Protein AF-A0A3M7A8C9-F1 (afdb_monomer_lite)

Organism: Hortaea werneckii (NCBI:txid91943)

Structure (mmCIF, N/CA/C/O backbone):
data_AF-A0A3M7A8C9-F1
#
_entry.id   AF-A0A3M7A8C9-F1
#
loop_
_atom_site.group_PDB
_atom_site.id
_atom_site.type_symbol
_atom_site.label_atom_id
_atom_site.label_alt_id
_atom_site.label_comp_id
_atom_site.label_asym_id
_atom_site.label_entity_id
_atom_site.label_seq_id
_atom_site.pdbx_PDB_ins_code
_atom_site.Cartn_x
_atom_site.Cartn_y
_atom_site.Cartn_z
_atom_site.occupancy
_atom_site.B_iso_or_equiv
_atom_site.auth_seq_id
_atom_site.auth_comp_id
_atom_site.auth_asym_id
_atom_site.auth_atom_id
_atom_site.pdbx_PDB_model_num
ATOM 1 N N . MET A 1 1 ? 33.422 -7.704 19.673 1.00 34.38 1 MET A N 1
ATOM 2 C CA . MET A 1 1 ? 33.035 -8.068 18.291 1.00 34.38 1 MET A CA 1
ATOM 3 C C . MET A 1 1 ? 32.718 -6.787 17.545 1.00 34.38 1 MET A C 1
ATOM 5 O O . MET A 1 1 ? 31.857 -6.044 17.993 1.00 34.38 1 MET A O 1
ATOM 9 N N . GLY A 1 2 ? 33.504 -6.471 16.515 1.00 32.00 2 GLY A N 1
ATOM 10 C CA . GLY A 1 2 ? 33.479 -5.176 15.835 1.00 32.00 2 GLY A CA 1
ATOM 11 C C . GLY A 1 2 ? 32.305 -5.043 14.870 1.00 32.00 2 GLY A C 1
ATOM 12 O O . GLY A 1 2 ? 32.215 -5.784 13.897 1.00 32.00 2 GLY A O 1
ATOM 13 N N . LEU A 1 3 ? 31.432 -4.077 15.144 1.00 31.86 3 LEU A N 1
ATOM 14 C CA . LEU A 1 3 ? 30.451 -3.553 14.198 1.00 31.86 3 LEU A CA 1
ATOM 15 C C . LEU A 1 3 ? 31.196 -2.845 13.057 1.00 31.86 3 LEU A C 1
ATOM 17 O O . LEU A 1 3 ? 32.111 -2.057 13.313 1.00 31.86 3 LEU A O 1
ATOM 21 N N . MET A 1 4 ? 30.824 -3.129 11.805 1.00 29.50 4 MET A N 1
ATOM 22 C CA . MET A 1 4 ? 31.357 -2.424 10.638 1.00 29.50 4 MET A CA 1
ATOM 23 C C . MET A 1 4 ? 31.102 -0.920 10.787 1.00 29.50 4 MET A C 1
ATOM 25 O O . MET A 1 4 ? 29.967 -0.456 10.704 1.00 29.50 4 MET A O 1
ATOM 29 N N . LYS A 1 5 ? 32.177 -0.153 10.983 1.00 31.58 5 LYS A N 1
ATOM 30 C CA . LYS A 1 5 ? 32.189 1.286 10.722 1.00 31.58 5 LYS A CA 1
ATOM 31 C C . LYS A 1 5 ? 31.871 1.486 9.241 1.00 31.58 5 LYS A C 1
ATOM 33 O O . LYS A 1 5 ? 32.615 1.005 8.389 1.00 31.58 5 LYS A O 1
ATOM 38 N N . ALA A 1 6 ? 30.803 2.215 8.931 1.00 45.56 6 ALA A N 1
ATOM 39 C CA . ALA A 1 6 ? 30.605 2.764 7.598 1.00 45.56 6 ALA A CA 1
ATOM 40 C C . ALA A 1 6 ? 31.704 3.810 7.346 1.00 45.56 6 ALA A C 1
ATOM 42 O O . ALA A 1 6 ? 31.573 4.974 7.712 1.00 45.56 6 ALA A O 1
ATOM 43 N N . SER A 1 7 ? 32.830 3.376 6.781 1.00 42.75 7 SER A N 1
ATOM 44 C CA . SER A 1 7 ? 33.874 4.267 6.283 1.00 42.75 7 SER A CA 1
ATOM 45 C C . SER A 1 7 ? 34.313 3.829 4.893 1.00 42.75 7 SER A C 1
ATOM 47 O O . SER A 1 7 ? 35.105 2.901 4.737 1.00 42.75 7 SER A O 1
ATOM 49 N N . SER A 1 8 ? 33.797 4.506 3.877 1.00 39.56 8 SER A N 1
ATOM 50 C CA . SER A 1 8 ? 34.560 4.927 2.697 1.00 39.56 8 SER A CA 1
ATOM 51 C C . SER A 1 8 ? 33.660 5.761 1.789 1.00 39.56 8 SER A C 1
ATOM 53 O O . SER A 1 8 ? 32.468 5.491 1.641 1.00 39.56 8 SER A O 1
ATOM 55 N N . SER A 1 9 ? 34.235 6.802 1.189 1.00 51.12 9 SER A N 1
ATOM 56 C CA . SER A 1 9 ? 33.687 7.389 -0.029 1.00 51.12 9 SER A CA 1
ATOM 57 C C . SER A 1 9 ? 33.552 6.280 -1.073 1.00 51.12 9 SER A C 1
ATOM 59 O O . SER A 1 9 ? 34.437 5.433 -1.181 1.00 51.12 9 SER A O 1
ATOM 61 N N . ILE A 1 10 ? 32.434 6.272 -1.807 1.00 52.31 10 ILE A N 1
ATOM 62 C CA . ILE A 1 10 ? 32.160 5.314 -2.889 1.00 52.31 10 ILE A CA 1
ATOM 63 C C . ILE A 1 10 ? 33.433 5.147 -3.727 1.00 52.31 10 ILE A C 1
ATOM 65 O O . ILE A 1 10 ? 33.968 6.139 -4.229 1.00 52.31 10 ILE A O 1
ATOM 69 N N . ASP A 1 11 ? 33.928 3.910 -3.841 1.00 44.09 11 ASP A N 1
ATOM 70 C CA . ASP A 1 11 ? 35.111 3.601 -4.641 1.00 44.09 11 ASP A CA 1
ATOM 71 C C . ASP A 1 11 ? 34.905 4.168 -6.052 1.00 44.09 11 ASP A C 1
ATOM 73 O O . ASP A 1 11 ? 33.969 3.788 -6.759 1.00 44.09 11 ASP A O 1
ATOM 77 N N . ARG A 1 12 ? 35.767 5.103 -6.472 1.00 49.91 12 ARG A N 1
ATOM 78 C CA . ARG A 1 12 ? 35.673 5.757 -7.788 1.00 49.91 12 ARG A CA 1
ATOM 79 C C . ARG A 1 12 ? 35.743 4.751 -8.938 1.00 49.91 12 ARG A C 1
ATOM 81 O O . ARG A 1 12 ? 35.298 5.068 -10.036 1.00 49.91 12 ARG A O 1
ATOM 88 N N . ARG A 1 13 ? 36.241 3.532 -8.704 1.00 44.44 13 ARG A N 1
ATOM 89 C CA . ARG A 1 13 ? 36.224 2.440 -9.690 1.00 44.44 13 ARG A CA 1
ATOM 90 C C . ARG A 1 13 ? 34.813 1.915 -9.974 1.00 44.44 13 ARG A C 1
ATOM 92 O O . ARG A 1 13 ? 34.567 1.461 -11.087 1.00 44.44 13 ARG A O 1
ATOM 99 N N . LEU A 1 14 ? 33.870 2.051 -9.037 1.00 45.97 14 LEU A N 1
ATOM 100 C CA . LEU A 1 14 ? 32.449 1.750 -9.266 1.00 45.97 14 LEU A CA 1
ATOM 101 C C . LEU A 1 14 ? 31.768 2.778 -10.184 1.00 45.97 14 LEU A C 1
ATOM 103 O O . LEU A 1 14 ? 30.748 2.463 -10.785 1.00 45.97 14 LEU A O 1
ATOM 107 N N . ALA A 1 15 ? 32.349 3.972 -10.353 1.00 48.16 15 ALA A N 1
ATOM 108 C CA . ALA A 1 15 ? 31.893 4.954 -11.341 1.00 48.16 15 ALA A CA 1
ATOM 109 C C . ALA A 1 15 ? 32.355 4.628 -12.779 1.00 48.16 15 ALA A C 1
ATOM 111 O O . ALA A 1 15 ? 31.869 5.241 -13.725 1.00 48.16 15 ALA A O 1
ATOM 112 N N . ILE A 1 16 ? 33.290 3.680 -12.943 1.00 43.34 16 ILE A N 1
ATOM 113 C CA . ILE A 1 16 ? 33.894 3.277 -14.230 1.00 43.34 16 ILE A CA 1
ATOM 114 C C . ILE A 1 16 ? 33.368 1.901 -14.682 1.00 43.34 16 ILE A C 1
ATOM 116 O O . ILE A 1 16 ? 33.754 1.389 -15.730 1.00 43.34 16 ILE A O 1
ATOM 120 N N . VAL A 1 17 ? 32.451 1.283 -13.928 1.00 45.75 17 VAL A N 1
ATOM 121 C CA . VAL A 1 17 ? 31.740 0.105 -14.431 1.00 45.75 17 VAL A CA 1
ATOM 122 C C . VAL A 1 17 ? 30.866 0.595 -15.584 1.00 45.75 17 VAL A C 1
ATOM 124 O O . VAL A 1 17 ? 30.036 1.478 -15.351 1.00 45.75 17 VAL A O 1
ATOM 127 N N . PRO A 1 18 ? 31.037 0.093 -16.824 1.00 48.03 18 PRO A N 1
ATOM 128 C CA . PRO A 1 18 ? 30.129 0.450 -17.897 1.00 48.03 18 PRO A CA 1
ATOM 129 C C . PRO A 1 18 ? 28.730 0.114 -17.397 1.00 48.03 18 PRO A C 1
ATOM 131 O O . PRO A 1 18 ? 28.475 -1.039 -17.037 1.00 48.03 18 PRO A O 1
ATOM 134 N N . PHE A 1 19 ? 27.856 1.126 -17.308 1.00 56.53 19 PHE A N 1
ATOM 135 C CA . PHE A 1 19 ? 26.431 0.904 -17.096 1.00 56.53 19 PHE A CA 1
ATOM 136 C C . PHE A 1 19 ? 26.062 -0.250 -18.017 1.00 56.53 19 PHE A C 1
ATOM 138 O O . PHE A 1 19 ? 26.281 -0.145 -19.229 1.00 56.53 19 PHE A O 1
ATOM 145 N N . MET A 1 20 ? 25.625 -1.384 -17.453 1.00 56.69 20 MET A N 1
ATOM 146 C CA . MET A 1 20 ? 25.214 -2.508 -18.285 1.00 56.69 20 MET A CA 1
ATOM 147 C C . MET A 1 20 ? 24.272 -1.940 -19.358 1.00 56.69 20 MET A C 1
ATOM 149 O O . MET A 1 20 ? 23.434 -1.093 -19.026 1.00 56.69 20 MET A O 1
ATOM 153 N N . PRO A 1 21 ? 24.425 -2.314 -20.640 1.00 66.12 21 PRO A N 1
ATOM 154 C CA . PRO A 1 21 ? 23.558 -1.787 -21.679 1.00 66.12 21 PRO A CA 1
ATOM 155 C C . PRO A 1 21 ? 22.118 -2.079 -21.273 1.00 66.12 21 PRO A C 1
ATOM 157 O O . PRO A 1 21 ? 21.753 -3.232 -21.032 1.00 66.12 21 PRO A O 1
ATOM 160 N N . ASP A 1 22 ? 21.328 -1.022 -21.126 1.00 73.88 22 ASP A N 1
ATOM 161 C CA . ASP A 1 22 ? 19.976 -1.128 -20.608 1.00 73.88 22 ASP A CA 1
ATOM 162 C C . ASP A 1 22 ? 19.047 -1.616 -21.719 1.00 73.88 22 ASP A C 1
ATOM 164 O O . ASP A 1 22 ? 18.491 -0.853 -22.513 1.00 73.88 22 ASP A O 1
ATOM 168 N N . ARG A 1 23 ? 18.997 -2.942 -21.850 1.00 81.81 23 ARG A N 1
ATOM 169 C CA . ARG A 1 23 ? 18.231 -3.630 -22.883 1.00 81.81 23 ARG A CA 1
ATOM 170 C C . ARG A 1 23 ? 16.756 -3.639 -22.511 1.00 81.81 23 ARG A C 1
ATOM 172 O O . ARG A 1 23 ? 16.383 -3.830 -21.357 1.00 81.81 23 ARG A O 1
ATOM 179 N N . LEU A 1 24 ? 15.917 -3.474 -23.527 1.00 85.00 24 LEU A N 1
ATOM 180 C CA . LEU A 1 24 ? 14.474 -3.573 -23.388 1.00 85.00 24 LEU A CA 1
ATOM 181 C C . LEU A 1 24 ? 14.066 -5.047 -23.458 1.00 85.00 24 LEU A C 1
ATOM 183 O O . LEU A 1 24 ? 14.162 -5.674 -24.516 1.00 85.00 24 LEU A O 1
ATOM 187 N N . PHE A 1 25 ? 13.620 -5.592 -22.334 1.00 83.75 25 PHE A N 1
ATOM 188 C CA . PHE A 1 25 ? 13.140 -6.965 -22.217 1.00 83.75 25 PHE A CA 1
ATOM 189 C C . PHE A 1 25 ? 11.636 -7.030 -22.482 1.00 83.75 25 PHE A C 1
ATOM 191 O O . PHE A 1 25 ? 10.919 -6.051 -22.282 1.00 83.75 25 PHE A O 1
ATOM 198 N N . SER A 1 26 ? 11.161 -8.194 -22.928 1.00 85.69 26 SER A N 1
ATOM 199 C CA . SER A 1 26 ? 9.733 -8.503 -23.009 1.00 85.69 26 SER A CA 1
ATOM 200 C C . SER A 1 26 ? 9.403 -9.550 -21.960 1.00 85.69 26 SER A C 1
ATOM 202 O O . SER A 1 26 ? 10.056 -10.590 -21.889 1.00 85.69 26 SER A O 1
ATOM 204 N N . TRP A 1 27 ? 8.380 -9.283 -21.164 1.00 86.44 27 TRP A N 1
ATOM 205 C CA . TRP A 1 27 ? 7.820 -10.220 -20.204 1.00 86.44 27 TRP A CA 1
ATOM 206 C C . TRP A 1 27 ? 6.430 -10.648 -20.666 1.00 86.44 27 TRP A C 1
ATOM 208 O O . TRP A 1 27 ? 5.695 -9.843 -21.234 1.00 86.44 27 TRP A O 1
ATOM 218 N N . THR A 1 28 ? 6.068 -11.905 -20.408 1.00 83.31 28 THR A N 1
ATOM 219 C CA . THR A 1 28 ? 4.721 -12.426 -20.670 1.00 83.31 28 THR A CA 1
ATOM 220 C C . THR A 1 28 ? 4.183 -13.125 -19.431 1.00 83.31 28 THR A C 1
ATOM 222 O O . THR A 1 28 ? 4.929 -13.788 -18.713 1.00 83.31 28 THR A O 1
ATOM 225 N N . ALA A 1 29 ? 2.879 -13.014 -19.204 1.00 77.38 29 ALA A N 1
ATOM 226 C CA . ALA A 1 29 ? 2.206 -13.512 -18.013 1.00 77.38 29 ALA A CA 1
ATOM 227 C C . ALA A 1 29 ? 1.999 -15.026 -17.978 1.00 77.38 29 ALA A C 1
ATOM 229 O O . ALA A 1 29 ? 1.309 -15.507 -17.086 1.00 77.38 29 ALA A O 1
ATOM 230 N N . ARG A 1 30 ? 2.549 -15.804 -18.915 1.00 73.62 30 ARG A N 1
ATOM 231 C CA . ARG A 1 30 ? 2.342 -17.258 -18.930 1.00 73.62 30 ARG A CA 1
ATOM 232 C C . ARG A 1 30 ? 2.993 -17.909 -17.694 1.00 73.62 30 ARG A C 1
ATOM 234 O O . ARG A 1 30 ? 4.115 -17.540 -17.356 1.00 73.62 30 ARG A O 1
ATOM 241 N N . PRO A 1 31 ? 2.340 -18.887 -17.035 1.00 78.00 31 PRO A N 1
ATOM 242 C CA . PRO A 1 31 ? 1.040 -19.492 -17.358 1.00 78.00 31 PRO A CA 1
ATOM 243 C C . PRO A 1 31 ? -0.176 -18.787 -16.718 1.00 78.00 31 PRO A C 1
ATOM 245 O O . PRO A 1 31 ? -1.288 -19.294 -16.812 1.00 78.00 31 PRO A O 1
ATOM 248 N N . PHE A 1 32 ? 0.012 -17.659 -16.034 1.00 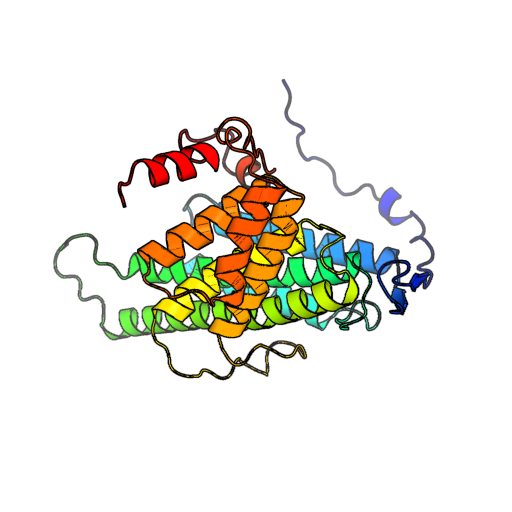75.94 32 PHE A N 1
ATOM 249 C CA . PHE A 1 32 ? -1.033 -16.947 -15.287 1.00 75.94 32 PHE A CA 1
ATOM 250 C C . PHE A 1 32 ? -2.037 -16.210 -16.182 1.00 75.94 32 PHE A C 1
ATOM 252 O O . PHE A 1 32 ? -3.214 -16.137 -15.844 1.00 75.94 32 PHE A O 1
ATOM 259 N N . GLY A 1 33 ? -1.596 -15.726 -17.344 1.00 72.31 33 GLY A N 1
ATOM 260 C CA . GLY A 1 33 ? -2.460 -15.062 -18.312 1.00 72.31 33 GLY A CA 1
ATOM 261 C C . GLY A 1 33 ? -1.764 -14.757 -19.636 1.00 72.31 33 GLY A C 1
ATOM 262 O O . GLY A 1 33 ? -0.721 -15.325 -19.967 1.00 72.31 33 GLY A O 1
ATOM 263 N N . PHE A 1 34 ? -2.351 -13.826 -20.389 1.00 74.38 34 PHE A N 1
ATOM 264 C CA . PHE A 1 34 ? -1.888 -13.417 -21.722 1.00 74.38 34 PHE A CA 1
ATOM 265 C C . PHE A 1 34 ? -1.303 -11.997 -21.761 1.00 74.38 34 PHE A C 1
ATOM 267 O O . PHE A 1 34 ? -0.977 -11.497 -22.835 1.00 74.38 34 PHE A O 1
ATOM 274 N N . ALA A 1 35 ? -1.172 -11.341 -20.604 1.00 75.94 35 ALA A N 1
ATOM 275 C CA . ALA A 1 35 ? -0.554 -10.025 -20.503 1.00 75.94 35 ALA A CA 1
ATOM 276 C C . ALA A 1 35 ? 0.913 -10.063 -20.963 1.00 75.94 35 ALA A C 1
ATOM 278 O O . ALA A 1 35 ? 1.623 -11.050 -20.760 1.00 75.94 35 ALA A O 1
ATOM 279 N N . SER A 1 36 ? 1.357 -8.980 -21.596 1.00 79.62 36 SER A N 1
ATOM 280 C CA . SER A 1 36 ? 2.732 -8.792 -22.045 1.00 79.62 36 SER A CA 1
ATOM 281 C C . SER A 1 36 ? 3.135 -7.353 -21.787 1.00 79.62 36 SER A C 1
ATOM 283 O O . SER A 1 36 ? 2.348 -6.440 -22.025 1.00 79.62 36 SER A O 1
ATOM 285 N N . ALA A 1 37 ? 4.369 -7.158 -21.344 1.00 82.19 37 ALA A N 1
ATOM 286 C CA . ALA A 1 37 ? 4.901 -5.845 -21.023 1.00 82.19 37 ALA A CA 1
ATOM 287 C C . ALA A 1 37 ? 6.376 -5.763 -21.401 1.00 82.19 37 ALA A C 1
ATOM 289 O O . ALA A 1 37 ? 7.074 -6.780 -21.478 1.00 82.19 37 ALA A O 1
ATOM 290 N N . ARG A 1 38 ? 6.851 -4.540 -21.625 1.00 85.00 38 ARG A N 1
ATOM 291 C CA . ARG A 1 38 ? 8.266 -4.269 -21.867 1.00 85.00 38 ARG A CA 1
ATOM 292 C C . ARG A 1 38 ? 8.835 -3.536 -20.671 1.00 85.00 38 ARG A C 1
ATOM 294 O O . ARG A 1 38 ? 8.154 -2.689 -20.112 1.00 85.00 38 ARG A O 1
ATOM 301 N N . TYR A 1 39 ? 10.065 -3.862 -20.305 1.00 83.81 39 TYR A N 1
ATOM 302 C CA . TYR A 1 39 ? 10.739 -3.212 -19.189 1.00 83.81 39 TYR A CA 1
ATOM 303 C C . TYR A 1 39 ? 12.247 -3.181 -19.401 1.00 83.81 39 TYR A C 1
ATOM 305 O O . TYR A 1 39 ? 12.816 -4.034 -20.094 1.00 83.81 39 TYR A O 1
ATOM 313 N N . ARG A 1 40 ? 12.896 -2.197 -18.791 1.00 85.81 40 ARG A N 1
ATOM 314 C CA . ARG A 1 40 ? 14.348 -2.064 -18.772 1.00 85.81 40 ARG A CA 1
ATOM 315 C C . ARG A 1 40 ? 14.908 -2.461 -17.413 1.00 85.81 40 ARG A C 1
ATOM 317 O O . ARG A 1 40 ? 14.545 -1.894 -16.385 1.00 85.81 40 ARG A O 1
ATOM 324 N N . GLY A 1 41 ? 15.770 -3.476 -17.402 1.00 85.19 41 GLY A N 1
ATOM 325 C CA . GLY A 1 41 ? 16.255 -4.090 -16.164 1.00 85.19 41 GLY A CA 1
ATOM 326 C C . GLY A 1 41 ? 17.092 -3.145 -15.299 1.00 85.19 41 GLY A C 1
ATOM 327 O O . GLY A 1 41 ? 16.911 -3.117 -14.082 1.00 85.19 41 GLY A O 1
ATOM 328 N N . ASN A 1 42 ? 17.970 -2.339 -15.907 1.00 86.56 42 ASN A N 1
ATOM 329 C CA . ASN A 1 42 ? 18.860 -1.462 -15.141 1.00 86.56 42 ASN A CA 1
ATOM 330 C C . ASN A 1 42 ? 18.126 -0.219 -14.646 1.00 86.56 42 ASN A C 1
ATOM 332 O O . ASN A 1 42 ? 18.368 0.222 -13.523 1.00 86.56 42 ASN A O 1
ATOM 336 N N . VAL A 1 43 ? 17.196 0.309 -15.447 1.00 87.88 43 VAL A N 1
ATOM 337 C CA . VAL A 1 43 ? 16.294 1.384 -15.015 1.00 87.88 43 VAL A CA 1
ATOM 338 C C . VAL A 1 43 ? 15.405 0.905 -13.867 1.00 87.88 43 VAL A C 1
ATOM 340 O O . VAL A 1 43 ? 15.380 1.558 -12.829 1.00 87.88 43 VAL A O 1
ATOM 343 N N . LEU A 1 44 ? 14.803 -0.287 -13.955 1.00 89.19 44 LEU A N 1
ATOM 344 C CA . LEU A 1 44 ? 14.061 -0.875 -12.834 1.00 89.19 44 LEU A CA 1
ATOM 345 C C . LEU A 1 44 ? 14.916 -0.998 -11.565 1.00 89.19 44 LEU A C 1
ATOM 347 O O . LEU A 1 44 ? 14.466 -0.637 -10.479 1.00 89.19 44 LEU A O 1
ATOM 351 N N . PHE A 1 45 ? 16.144 -1.506 -11.686 1.00 89.00 45 PHE A N 1
ATOM 352 C CA . PHE A 1 45 ? 17.041 -1.646 -10.539 1.00 89.00 45 PHE A CA 1
ATOM 353 C C . PHE A 1 45 ? 17.362 -0.289 -9.898 1.00 89.00 45 PHE A C 1
ATOM 355 O O . PHE A 1 45 ? 17.267 -0.147 -8.679 1.00 89.00 45 PHE A O 1
ATOM 362 N N . ARG A 1 46 ? 17.677 0.724 -10.716 1.00 90.44 46 ARG A N 1
ATOM 363 C CA . ARG A 1 46 ? 17.912 2.097 -10.253 1.00 90.44 46 ARG A CA 1
ATOM 364 C C . ARG A 1 46 ? 16.703 2.645 -9.502 1.00 90.44 46 ARG A C 1
ATOM 366 O O . ARG A 1 46 ? 16.874 3.161 -8.398 1.00 90.44 46 ARG A O 1
ATOM 373 N N . GLU A 1 47 ? 15.509 2.517 -10.072 1.00 92.12 47 GLU A N 1
ATOM 374 C CA . GLU A 1 47 ? 14.296 3.054 -9.455 1.00 92.12 47 GLU A CA 1
ATOM 375 C C . GLU A 1 47 ? 13.919 2.305 -8.171 1.00 92.12 47 GLU A C 1
ATOM 377 O O . GLU A 1 47 ? 13.535 2.942 -7.192 1.00 92.12 47 GLU A O 1
ATOM 382 N N . ARG A 1 48 ? 14.160 0.987 -8.092 1.00 91.50 48 ARG A N 1
ATOM 383 C CA . ARG A 1 48 ? 14.054 0.241 -6.825 1.00 91.50 48 ARG A CA 1
ATOM 384 C C . ARG A 1 48 ? 15.029 0.763 -5.770 1.00 91.50 48 ARG A C 1
ATOM 386 O O . ARG A 1 48 ? 14.625 0.996 -4.637 1.00 91.50 48 ARG A O 1
ATOM 393 N N . CYS A 1 49 ? 16.294 1.007 -6.123 1.00 88.81 49 CYS A N 1
ATOM 394 C CA . CYS A 1 49 ? 17.258 1.584 -5.181 1.00 88.81 49 CYS A CA 1
ATOM 395 C C . CYS A 1 49 ? 16.828 2.971 -4.680 1.00 88.81 49 CYS A C 1
ATOM 397 O O . CYS A 1 49 ? 17.034 3.287 -3.507 1.00 88.81 49 CYS A O 1
ATOM 399 N N . MET A 1 50 ? 16.244 3.799 -5.549 1.00 91.69 50 MET A N 1
ATOM 400 C CA . MET A 1 50 ? 15.714 5.108 -5.161 1.00 91.69 50 MET A CA 1
ATOM 401 C C . MET A 1 50 ? 14.528 4.974 -4.206 1.00 91.69 50 MET A C 1
ATOM 403 O O . MET A 1 50 ? 14.532 5.610 -3.150 1.00 91.69 50 MET A O 1
ATOM 407 N N . LEU A 1 51 ? 13.572 4.095 -4.508 1.00 93.31 51 LEU A N 1
ATOM 408 C CA . LEU A 1 51 ? 12.424 3.843 -3.640 1.00 93.31 51 LEU A CA 1
ATOM 409 C C . LEU A 1 51 ? 12.831 3.266 -2.277 1.00 93.31 51 LEU A C 1
ATOM 411 O O . LEU A 1 51 ? 12.319 3.695 -1.244 1.00 93.31 51 LEU A O 1
ATOM 415 N N . THR A 1 52 ? 13.826 2.376 -2.239 1.00 90.12 52 THR A N 1
ATOM 416 C CA . THR A 1 52 ? 14.383 1.865 -0.978 1.00 90.12 52 THR A CA 1
ATOM 417 C C . THR A 1 52 ? 14.991 2.987 -0.127 1.00 90.12 52 THR A C 1
ATOM 419 O O . THR A 1 52 ? 14.823 2.985 1.092 1.00 90.12 52 THR A O 1
ATOM 422 N N . ARG A 1 53 ? 15.663 3.976 -0.735 1.00 88.38 53 ARG A N 1
ATOM 423 C CA . ARG A 1 53 ? 16.176 5.152 -0.003 1.00 88.38 53 ARG A CA 1
ATOM 424 C C . ARG A 1 53 ? 15.041 6.006 0.560 1.00 88.38 53 ARG A C 1
ATOM 426 O O . ARG A 1 53 ? 15.102 6.381 1.721 1.00 88.38 53 ARG A O 1
ATOM 433 N N . LEU A 1 54 ? 13.989 6.254 -0.218 1.00 91.62 54 LEU A N 1
ATOM 434 C CA . LEU A 1 54 ? 12.809 6.989 0.262 1.00 91.62 54 LEU A CA 1
ATOM 435 C C . LEU A 1 54 ? 12.095 6.241 1.400 1.00 91.62 54 LEU A C 1
ATOM 437 O O . LEU A 1 54 ? 11.659 6.846 2.375 1.00 91.62 54 LEU A O 1
ATOM 441 N N . THR A 1 55 ? 12.041 4.913 1.319 1.00 90.31 55 THR A N 1
ATOM 442 C CA . THR A 1 55 ? 11.521 4.052 2.391 1.00 90.31 55 THR A CA 1
ATOM 443 C C . THR A 1 55 ? 12.401 4.110 3.640 1.00 90.31 55 THR A C 1
ATOM 445 O O . THR A 1 55 ? 11.901 4.087 4.764 1.00 90.31 55 THR A O 1
ATOM 448 N N . HIS A 1 56 ? 13.722 4.202 3.475 1.00 86.25 56 HIS A N 1
ATOM 449 C CA . HIS A 1 56 ? 14.634 4.423 4.592 1.00 86.25 56 HIS A CA 1
ATOM 450 C C . HIS A 1 56 ? 14.378 5.776 5.263 1.00 86.25 56 HIS A C 1
ATOM 452 O O . HIS A 1 56 ? 14.268 5.815 6.486 1.00 86.25 56 HIS A O 1
ATOM 458 N N . ASP A 1 57 ? 14.208 6.845 4.483 1.00 86.69 57 ASP A N 1
ATOM 459 C CA . ASP A 1 57 ? 13.887 8.181 5.001 1.00 86.69 57 ASP A CA 1
ATOM 460 C C . ASP A 1 57 ? 12.564 8.177 5.786 1.00 86.69 57 ASP A C 1
ATOM 462 O O . ASP A 1 57 ? 12.490 8.769 6.863 1.00 86.69 57 ASP A O 1
ATOM 466 N N . LEU A 1 58 ? 11.545 7.444 5.309 1.00 88.31 58 LEU A N 1
ATOM 467 C CA . LEU A 1 58 ? 10.311 7.218 6.070 1.00 88.31 58 LEU A CA 1
ATOM 468 C C . LEU A 1 58 ? 10.610 6.552 7.414 1.00 88.31 58 LEU A C 1
ATOM 470 O O . LEU A 1 58 ? 10.152 7.022 8.449 1.00 88.31 58 LEU A O 1
ATOM 474 N N . ASN A 1 59 ? 11.375 5.461 7.421 1.00 84.12 59 ASN A N 1
ATOM 475 C CA . ASN A 1 59 ? 11.697 4.768 8.667 1.00 84.12 59 ASN A CA 1
ATOM 476 C C . ASN A 1 59 ? 12.466 5.677 9.636 1.00 84.12 59 ASN A C 1
ATOM 478 O O . ASN A 1 59 ? 12.159 5.686 10.823 1.00 84.12 59 ASN A O 1
ATOM 482 N N . GLN A 1 60 ? 13.407 6.490 9.157 1.00 83.06 60 GLN A N 1
ATOM 483 C CA . GLN A 1 60 ? 14.068 7.478 10.014 1.00 83.06 60 GLN A CA 1
ATOM 484 C C . GLN A 1 60 ? 13.046 8.450 10.614 1.00 83.06 60 GLN A C 1
ATOM 486 O O . GLN A 1 60 ? 13.024 8.648 11.825 1.00 83.06 60 GLN A O 1
ATOM 491 N N . LEU A 1 61 ? 12.128 8.978 9.804 1.00 81.69 61 LEU A N 1
ATOM 492 C CA . LEU A 1 61 ? 11.073 9.877 10.277 1.00 81.69 61 LEU A CA 1
ATOM 493 C C . LEU A 1 61 ? 10.154 9.233 11.335 1.00 81.69 61 LEU A C 1
ATOM 495 O O . LEU A 1 61 ? 9.696 9.895 12.267 1.00 81.69 61 LEU A O 1
ATOM 499 N N . LEU A 1 62 ? 9.874 7.935 11.201 1.00 75.94 62 LEU A N 1
ATOM 500 C CA . LEU A 1 62 ? 9.001 7.205 12.120 1.00 75.94 62 LEU A CA 1
ATOM 501 C C . LEU A 1 62 ? 9.708 6.759 13.401 1.00 75.94 62 LEU A C 1
ATOM 503 O O . LEU A 1 62 ? 9.056 6.700 14.440 1.00 75.94 62 LEU A O 1
ATOM 507 N N . PHE A 1 63 ? 10.998 6.432 13.348 1.00 71.75 63 PHE A N 1
ATOM 508 C CA . PHE A 1 63 ? 11.689 5.736 14.441 1.00 71.75 63 PHE A CA 1
ATOM 509 C C . PHE A 1 63 ? 12.846 6.519 15.073 1.00 71.75 63 PHE A C 1
ATOM 511 O O . PHE A 1 63 ? 13.507 5.986 15.961 1.00 71.75 63 PHE A O 1
ATOM 518 N N . THR A 1 64 ? 13.106 7.759 14.653 1.00 68.19 64 THR A N 1
ATOM 519 C CA . THR A 1 64 ? 14.059 8.628 15.360 1.00 68.19 64 THR A CA 1
ATOM 520 C C . THR A 1 64 ? 13.490 8.994 16.734 1.00 68.19 64 THR A C 1
ATOM 522 O O . THR A 1 64 ? 12.362 9.471 16.824 1.00 68.19 64 THR A O 1
ATOM 525 N N . GLU A 1 65 ? 14.265 8.738 17.795 1.00 56.06 65 GLU A N 1
ATOM 526 C CA . GLU A 1 65 ? 13.929 9.108 19.176 1.00 56.06 65 GLU A CA 1
ATOM 527 C C . GLU A 1 65 ? 13.763 10.634 19.276 1.00 56.06 65 GLU A C 1
ATOM 529 O O . GLU A 1 65 ? 14.593 11.378 18.753 1.00 56.06 65 GLU A O 1
ATOM 534 N N . ASP A 1 66 ? 12.672 11.075 19.914 1.00 54.28 66 ASP A N 1
ATOM 535 C CA . ASP A 1 66 ? 12.164 12.454 19.993 1.00 54.28 66 ASP A CA 1
ATOM 536 C C . ASP A 1 66 ? 13.190 13.476 20.541 1.00 54.28 66 ASP A C 1
ATOM 538 O O . ASP A 1 66 ? 13.123 13.901 21.695 1.00 54.28 66 ASP A O 1
ATOM 542 N N . GLY A 1 67 ? 14.150 13.891 19.712 1.00 49.50 67 GLY A N 1
ATOM 543 C CA . GLY A 1 67 ? 15.061 15.008 19.989 1.00 49.50 67 GLY A CA 1
ATOM 544 C C . GLY A 1 67 ? 14.562 16.341 19.424 1.00 49.50 67 GLY A C 1
ATOM 545 O O . GLY A 1 67 ? 14.667 17.370 20.086 1.00 49.50 67 GLY A O 1
ATOM 546 N N . ASP A 1 68 ? 13.960 16.312 18.232 1.00 50.03 68 ASP A N 1
ATOM 547 C CA . ASP A 1 68 ? 13.352 17.475 17.583 1.00 50.03 68 ASP A CA 1
ATOM 548 C C . ASP A 1 68 ? 11.829 17.319 17.619 1.00 50.03 68 ASP A C 1
ATOM 550 O O . ASP A 1 68 ? 11.269 16.475 16.925 1.00 50.03 68 ASP A O 1
ATOM 554 N N . GLY A 1 69 ? 11.149 18.119 18.444 1.00 57.81 69 GLY A N 1
ATOM 555 C CA . GLY A 1 69 ? 9.692 18.064 18.598 1.00 57.81 69 GLY A CA 1
ATOM 556 C C . GLY A 1 69 ? 8.902 18.262 17.291 1.00 57.81 69 GLY A C 1
ATOM 557 O O . GLY A 1 69 ? 9.440 18.644 16.256 1.00 57.81 69 GLY A O 1
ATOM 558 N N . MET A 1 70 ? 7.576 18.083 17.352 1.00 56.28 70 MET A N 1
ATOM 559 C CA . MET A 1 70 ? 6.650 18.054 16.197 1.00 56.28 70 MET A CA 1
ATOM 560 C C . MET A 1 70 ? 6.741 19.203 15.183 1.00 56.28 70 MET A C 1
ATOM 562 O O . MET A 1 70 ? 6.295 19.038 14.045 1.00 56.28 70 MET A O 1
ATOM 566 N N . ARG A 1 71 ? 7.344 20.344 15.545 1.00 58.44 71 ARG A N 1
ATOM 567 C CA . ARG A 1 71 ? 7.628 21.440 14.603 1.00 58.44 71 ARG A CA 1
ATOM 568 C C . ARG A 1 71 ? 8.500 20.991 13.421 1.00 58.44 71 ARG A C 1
ATOM 570 O O . ARG A 1 71 ? 8.404 21.602 12.361 1.00 58.44 71 ARG A O 1
ATOM 577 N N . SER A 1 72 ? 9.298 19.931 13.572 1.00 72.12 72 SER A N 1
ATOM 578 C CA . SER A 1 72 ? 10.102 19.338 12.493 1.00 72.12 72 SER A CA 1
ATOM 579 C C . SER A 1 72 ? 9.371 18.225 11.720 1.00 72.12 72 SER A C 1
ATOM 581 O O . SER A 1 72 ? 9.651 18.033 10.535 1.00 72.12 72 SER A O 1
ATOM 583 N N . LEU A 1 73 ? 8.401 17.528 12.340 1.00 80.56 73 LEU A N 1
ATOM 584 C CA . LEU A 1 73 ? 7.739 16.354 11.752 1.00 80.56 73 LEU A CA 1
ATOM 585 C C . LEU A 1 73 ? 6.923 16.714 10.511 1.00 80.56 73 LEU A C 1
ATOM 587 O O . LEU A 1 73 ? 7.092 16.084 9.471 1.00 80.56 73 LEU A O 1
ATOM 591 N N . VAL A 1 74 ? 6.024 17.700 10.608 1.00 84.00 74 VAL A N 1
ATOM 592 C CA . VAL A 1 74 ? 5.119 18.041 9.495 1.00 84.00 74 VAL A CA 1
ATOM 593 C C . VAL A 1 74 ? 5.897 18.537 8.267 1.00 84.00 74 VAL A C 1
ATOM 595 O O . VAL A 1 74 ? 5.650 18.006 7.183 1.00 84.00 74 VAL A O 1
ATOM 598 N N . PRO A 1 75 ? 6.869 19.466 8.384 1.00 87.38 75 PRO A N 1
ATOM 599 C CA . PRO A 1 75 ? 7.705 19.853 7.247 1.00 87.38 75 PRO A CA 1
ATOM 600 C C . PRO A 1 75 ? 8.495 18.683 6.642 1.00 87.38 75 PRO A C 1
ATOM 602 O O . PRO A 1 75 ? 8.551 18.552 5.419 1.00 87.38 75 PRO A O 1
ATOM 605 N N . ALA A 1 76 ? 9.062 17.798 7.470 1.00 88.12 76 ALA A N 1
ATOM 606 C CA . ALA A 1 76 ? 9.794 16.627 6.986 1.00 88.12 76 ALA A CA 1
ATOM 607 C C . ALA A 1 76 ? 8.874 15.613 6.280 1.00 88.12 76 ALA A C 1
ATOM 609 O O . ALA A 1 76 ? 9.232 15.083 5.226 1.00 88.12 76 ALA A O 1
ATOM 610 N N . ALA A 1 77 ? 7.667 15.393 6.808 1.00 90.12 77 ALA A N 1
ATOM 611 C CA . ALA A 1 77 ? 6.649 14.550 6.189 1.00 90.12 77 ALA A CA 1
ATOM 612 C C . ALA A 1 77 ? 6.184 15.117 4.839 1.00 90.12 77 ALA A C 1
ATOM 614 O O . ALA A 1 77 ? 6.072 14.366 3.871 1.00 90.12 77 ALA A O 1
ATOM 615 N N . LEU A 1 78 ? 5.965 16.434 4.745 1.00 91.19 78 LEU A N 1
ATOM 616 C CA . LEU A 1 78 ? 5.619 17.107 3.488 1.00 91.19 78 LEU A CA 1
ATOM 617 C C . LEU A 1 78 ? 6.740 16.975 2.452 1.00 91.19 78 LEU A C 1
ATOM 619 O O . LEU A 1 78 ? 6.474 16.561 1.325 1.00 91.19 78 LEU A O 1
ATOM 623 N N . SER A 1 79 ? 7.990 17.228 2.847 1.00 92.88 79 SER A N 1
ATOM 624 C CA . SER A 1 79 ? 9.145 17.080 1.954 1.00 92.88 79 SER A CA 1
ATOM 625 C C . SER A 1 79 ? 9.299 15.643 1.443 1.00 92.88 79 SER A C 1
ATOM 627 O O . SER A 1 79 ? 9.530 15.419 0.253 1.00 92.88 79 SER A O 1
ATOM 629 N N . LEU A 1 80 ? 9.134 14.642 2.316 1.00 93.56 80 LEU A N 1
ATOM 630 C CA . LEU A 1 80 ? 9.183 13.239 1.906 1.00 93.56 80 LEU A CA 1
ATOM 631 C C . LEU A 1 80 ? 8.014 12.875 0.981 1.00 93.56 80 LEU A C 1
ATOM 633 O O . LEU A 1 80 ? 8.217 12.159 -0.001 1.00 93.56 80 LEU A O 1
ATOM 637 N N . ARG A 1 81 ? 6.808 13.386 1.258 1.00 94.44 81 ARG A N 1
ATOM 638 C CA . ARG A 1 81 ? 5.630 13.202 0.401 1.00 94.44 81 ARG A CA 1
ATOM 639 C C . ARG A 1 81 ? 5.871 13.748 -1.007 1.00 94.44 81 ARG A C 1
ATOM 641 O O . ARG A 1 81 ? 5.559 13.051 -1.968 1.00 94.44 81 ARG A O 1
ATOM 648 N N . GLU A 1 82 ? 6.433 14.950 -1.126 1.00 93.75 82 GLU A N 1
ATOM 649 C CA . GLU A 1 82 ? 6.772 15.579 -2.412 1.00 93.75 82 GLU A CA 1
ATOM 650 C C . GLU A 1 82 ? 7.822 14.767 -3.171 1.00 93.75 82 GLU A C 1
ATOM 652 O O . GLU A 1 82 ? 7.593 14.384 -4.312 1.00 93.75 82 GLU A O 1
ATOM 657 N N . ARG A 1 83 ? 8.919 14.373 -2.512 1.00 95.56 83 ARG A N 1
ATOM 658 C CA . ARG A 1 83 ? 9.961 13.535 -3.133 1.00 95.56 83 ARG A CA 1
ATOM 659 C C . ARG A 1 83 ? 9.431 12.180 -3.612 1.00 95.56 83 ARG A C 1
ATOM 661 O O . ARG A 1 83 ? 9.872 11.683 -4.646 1.00 95.56 83 ARG A O 1
ATOM 668 N N . LEU A 1 84 ? 8.514 11.569 -2.859 1.00 95.19 84 LEU A N 1
ATOM 669 C CA . LEU A 1 84 ? 7.827 10.340 -3.264 1.00 95.19 84 LEU A CA 1
ATOM 670 C C . LEU A 1 84 ? 6.949 10.581 -4.495 1.00 95.19 84 LEU A C 1
ATOM 672 O O . LEU A 1 84 ? 7.002 9.791 -5.437 1.00 95.19 84 LEU A O 1
ATOM 676 N N . TYR A 1 85 ? 6.164 11.659 -4.492 1.00 93.94 85 TYR A N 1
ATOM 677 C CA . TYR A 1 85 ? 5.321 12.037 -5.622 1.00 93.94 85 TYR A CA 1
ATOM 678 C C . TYR A 1 85 ? 6.153 12.277 -6.887 1.00 93.94 85 TYR A C 1
ATOM 680 O O . TYR A 1 85 ? 5.890 11.647 -7.908 1.00 93.94 85 TYR A O 1
ATOM 688 N N . ASP A 1 86 ? 7.205 13.091 -6.797 1.00 93.88 86 ASP A N 1
ATOM 689 C CA . ASP A 1 86 ? 8.098 13.401 -7.916 1.00 93.88 86 ASP A CA 1
ATOM 690 C C . ASP A 1 86 ? 8.785 12.148 -8.461 1.00 93.88 86 ASP A C 1
ATOM 692 O O . ASP A 1 86 ? 8.915 11.982 -9.674 1.00 93.88 86 ASP A O 1
ATOM 696 N N . TRP A 1 87 ? 9.198 11.233 -7.579 1.00 95.12 87 TRP A N 1
ATOM 697 C CA . TRP A 1 87 ? 9.766 9.954 -7.992 1.00 95.12 87 TRP A CA 1
ATOM 698 C C . TRP A 1 87 ? 8.754 9.112 -8.784 1.00 95.12 87 TRP A C 1
ATOM 700 O O . TRP A 1 87 ? 9.083 8.612 -9.860 1.00 95.12 87 TRP A O 1
ATOM 710 N N . TYR A 1 88 ? 7.515 8.988 -8.297 1.00 94.62 88 TYR A N 1
ATOM 711 C CA . TYR A 1 88 ? 6.475 8.199 -8.967 1.00 94.62 88 TYR A CA 1
ATOM 712 C C . TYR A 1 88 ? 6.035 8.830 -10.294 1.00 94.62 88 TYR A C 1
ATOM 714 O O . TYR A 1 88 ? 5.839 8.143 -11.308 1.00 94.62 88 TYR A O 1
ATOM 722 N N . GLU A 1 89 ? 5.914 10.157 -10.319 1.00 92.19 89 GLU A N 1
ATOM 723 C CA . GLU A 1 89 ? 5.563 10.887 -11.529 1.00 92.19 89 GLU A CA 1
ATOM 724 C C . GLU A 1 89 ? 6.706 10.933 -12.550 1.00 92.19 89 GLU A C 1
ATOM 726 O O . GLU A 1 89 ? 6.447 10.889 -13.755 1.00 92.19 89 GLU A O 1
ATOM 731 N N . GLY A 1 90 ? 7.956 10.882 -12.093 1.00 91.12 90 GLY A N 1
ATOM 732 C CA . GLY A 1 90 ? 9.156 10.826 -12.925 1.00 91.12 90 GLY A CA 1
ATOM 733 C C . GLY A 1 90 ? 9.501 9.448 -13.506 1.00 91.12 90 GLY A C 1
ATOM 734 O O . GLY A 1 90 ? 10.466 9.352 -14.268 1.00 91.12 90 GLY A O 1
ATOM 735 N N . LEU A 1 91 ? 8.751 8.385 -13.178 1.00 91.69 91 LEU A N 1
ATOM 736 C CA . LEU A 1 91 ? 8.987 7.050 -13.742 1.00 91.69 91 LEU A CA 1
ATOM 737 C C . LEU A 1 91 ? 8.913 7.067 -15.276 1.00 91.69 91 LEU A C 1
ATOM 739 O O . LEU A 1 91 ? 8.027 7.678 -15.877 1.00 91.69 91 LEU A O 1
ATOM 743 N N . THR A 1 92 ? 9.828 6.349 -15.924 1.00 89.75 92 THR A N 1
ATOM 744 C CA . THR A 1 92 ? 9.831 6.201 -17.383 1.00 89.75 92 THR A CA 1
ATOM 745 C C . THR A 1 92 ? 8.606 5.420 -17.860 1.00 89.75 92 THR A C 1
ATOM 747 O O . THR A 1 92 ? 8.025 4.633 -17.117 1.00 89.75 92 THR A O 1
ATOM 750 N N . SER A 1 93 ? 8.208 5.600 -19.124 1.00 87.38 93 SER A N 1
ATOM 751 C CA . SER A 1 93 ? 6.986 4.994 -19.682 1.00 87.38 93 SER A CA 1
ATOM 752 C C . SER A 1 93 ? 6.911 3.470 -19.540 1.00 87.38 93 SER A C 1
ATOM 754 O O . SER A 1 93 ? 5.824 2.915 -19.472 1.00 87.38 93 SER A O 1
ATOM 756 N N . ASP A 1 94 ? 8.056 2.788 -19.523 1.00 86.56 94 ASP A N 1
ATOM 757 C CA . ASP A 1 94 ? 8.169 1.334 -19.359 1.00 86.56 94 ASP A CA 1
ATOM 758 C C . ASP A 1 94 ? 8.077 0.859 -17.898 1.00 86.56 94 ASP A C 1
ATOM 760 O O . ASP A 1 94 ? 7.919 -0.335 -17.654 1.00 86.56 94 ASP A O 1
ATOM 764 N N . LEU A 1 95 ? 8.161 1.782 -16.936 1.00 89.06 95 LEU A N 1
ATOM 765 C CA . LEU A 1 95 ? 7.940 1.540 -15.508 1.00 89.06 95 LEU A CA 1
ATOM 766 C C . LEU A 1 95 ? 6.660 2.193 -14.977 1.00 89.06 95 LEU A C 1
ATOM 768 O O . LEU A 1 95 ? 6.327 1.999 -13.811 1.00 89.06 95 LEU A O 1
ATOM 772 N N . LYS A 1 96 ? 5.963 2.994 -15.788 1.00 91.44 96 LYS A N 1
ATOM 773 C CA . LYS A 1 96 ? 4.675 3.578 -15.412 1.00 91.44 96 LYS A CA 1
ATOM 774 C C . LYS A 1 96 ? 3.639 2.482 -15.204 1.00 91.44 96 LYS A C 1
ATOM 776 O O . LYS A 1 96 ? 3.675 1.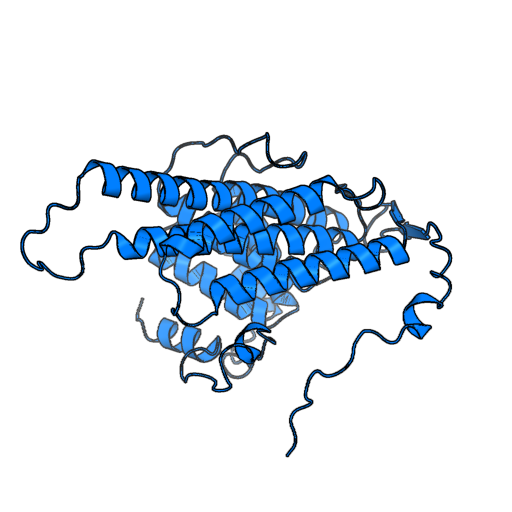435 -15.848 1.00 91.44 96 LYS A O 1
ATOM 781 N N . TYR A 1 97 ? 2.706 2.760 -14.300 1.00 91.00 97 TYR A N 1
ATOM 782 C CA . TYR A 1 97 ? 1.667 1.810 -13.956 1.00 91.00 97 TYR A CA 1
ATOM 783 C C . TYR A 1 97 ? 0.785 1.475 -15.164 1.00 91.00 97 TYR A C 1
ATOM 785 O O . TYR A 1 97 ? 0.236 2.362 -15.814 1.00 91.00 97 TYR A O 1
ATOM 793 N N . ASP A 1 98 ? 0.617 0.178 -15.403 1.00 88.31 98 ASP A N 1
ATOM 794 C CA . ASP A 1 98 ? -0.358 -0.401 -16.317 1.00 88.31 98 ASP A CA 1
ATOM 795 C C . ASP A 1 98 ? -0.961 -1.651 -15.655 1.00 88.31 98 ASP A C 1
ATOM 797 O O . ASP A 1 98 ? -0.296 -2.380 -14.912 1.00 88.31 98 ASP A O 1
ATOM 801 N N . MET A 1 99 ? -2.239 -1.931 -15.914 1.00 85.25 99 MET A N 1
ATOM 802 C CA . MET A 1 99 ? -2.916 -3.072 -15.284 1.00 85.25 99 MET A CA 1
ATOM 803 C C . MET A 1 99 ? -2.257 -4.422 -15.641 1.00 85.25 99 MET A C 1
ATOM 805 O O . MET A 1 99 ? -2.359 -5.386 -14.882 1.00 85.25 99 MET A O 1
ATOM 809 N N . ARG A 1 100 ? -1.561 -4.503 -16.783 1.00 82.31 100 ARG A N 1
ATOM 810 C CA . ARG A 1 100 ? -0.970 -5.718 -17.372 1.00 82.31 100 ARG A CA 1
ATOM 811 C C . ARG A 1 100 ? 0.533 -5.839 -17.118 1.00 82.31 100 ARG A C 1
ATOM 813 O O . ARG A 1 100 ? 1.208 -6.621 -17.792 1.00 82.31 100 ARG A O 1
ATOM 820 N N . LEU A 1 101 ? 1.060 -5.088 -16.154 1.00 85.12 101 LEU A N 1
ATOM 821 C CA . LEU A 1 101 ? 2.467 -5.151 -15.782 1.00 85.12 101 LEU A CA 1
ATOM 822 C C . LEU A 1 101 ? 2.883 -6.537 -15.252 1.00 85.12 101 LEU A C 1
ATOM 824 O O . LEU A 1 101 ? 2.051 -7.244 -14.680 1.00 85.12 101 LEU A O 1
ATOM 828 N N . PRO A 1 102 ? 4.174 -6.910 -15.370 1.00 86.81 102 PRO A N 1
ATOM 829 C CA . PRO A 1 102 ? 4.784 -8.036 -14.669 1.00 86.81 102 PRO A CA 1
ATOM 830 C C . PRO A 1 102 ? 4.617 -7.927 -13.152 1.00 86.81 102 PRO A C 1
ATOM 832 O O . PRO A 1 102 ? 4.583 -6.826 -12.606 1.00 86.81 102 PRO A O 1
ATOM 835 N N . ALA A 1 103 ? 4.604 -9.061 -12.448 1.00 87.56 103 ALA A N 1
ATOM 836 C CA . ALA A 1 103 ? 4.371 -9.091 -11.002 1.00 87.56 103 ALA A CA 1
ATOM 837 C C . ALA A 1 103 ? 5.393 -8.235 -10.224 1.00 87.56 103 ALA A C 1
ATOM 839 O O . ALA A 1 103 ? 5.026 -7.497 -9.318 1.00 87.56 103 ALA A O 1
ATOM 840 N N . PHE A 1 104 ? 6.664 -8.254 -10.635 1.00 84.88 104 PHE A N 1
ATOM 841 C CA . PHE A 1 104 ? 7.726 -7.442 -10.028 1.00 84.88 104 PHE A CA 1
ATOM 842 C C . PHE A 1 104 ? 7.611 -5.935 -10.323 1.00 84.88 104 PHE A C 1
ATOM 844 O O . PHE A 1 104 ? 8.219 -5.137 -9.609 1.00 84.88 104 PHE A O 1
ATOM 851 N N . LEU A 1 105 ? 6.876 -5.530 -11.365 1.00 89.56 105 LEU A N 1
ATOM 852 C CA . LEU A 1 105 ? 6.551 -4.120 -11.605 1.00 89.56 105 LEU A CA 1
ATOM 853 C C . LEU A 1 105 ? 5.289 -3.720 -10.843 1.00 89.56 105 LEU A C 1
ATOM 855 O O . LEU A 1 105 ? 5.271 -2.648 -10.263 1.00 89.56 105 LEU A O 1
ATOM 859 N N . HIS A 1 106 ? 4.285 -4.592 -10.716 1.00 89.94 106 HIS A N 1
ATOM 860 C CA . HIS A 1 106 ? 3.201 -4.358 -9.746 1.00 89.94 106 HIS A CA 1
ATOM 861 C C . HIS A 1 106 ? 3.754 -4.110 -8.342 1.00 89.94 106 HIS A C 1
ATOM 863 O O . HIS A 1 106 ? 3.338 -3.177 -7.661 1.00 89.94 106 HIS A O 1
ATOM 869 N N . GLU A 1 107 ? 4.754 -4.896 -7.945 1.00 91.12 107 GLU A N 1
ATOM 870 C CA . GLU A 1 107 ? 5.391 -4.780 -6.639 1.00 91.12 107 GLU A CA 1
ATOM 871 C C . GLU A 1 107 ? 5.991 -3.393 -6.366 1.00 91.12 107 GLU A C 1
ATOM 873 O O . GLU A 1 107 ? 5.817 -2.896 -5.258 1.00 91.12 107 GLU A O 1
ATOM 878 N N . ILE A 1 108 ? 6.632 -2.739 -7.347 1.00 93.69 108 ILE A N 1
ATOM 879 C CA . ILE A 1 108 ? 7.233 -1.409 -7.129 1.00 93.69 108 ILE A CA 1
ATOM 880 C C . ILE A 1 108 ? 6.160 -0.342 -6.876 1.00 93.69 108 ILE A C 1
ATOM 882 O O . ILE A 1 108 ? 6.342 0.559 -6.059 1.00 93.69 108 ILE A O 1
ATOM 886 N N . HIS A 1 109 ? 5.007 -0.463 -7.538 1.00 94.94 109 HIS A N 1
ATOM 887 C CA . HIS A 1 109 ? 3.881 0.433 -7.304 1.00 94.94 109 HIS A CA 1
ATOM 888 C C . HIS A 1 109 ? 3.237 0.148 -5.949 1.00 94.94 109 HIS A C 1
ATOM 890 O O . HIS A 1 109 ? 2.939 1.081 -5.208 1.00 94.94 109 HIS A O 1
ATOM 896 N N . CYS A 1 110 ? 3.076 -1.122 -5.578 1.00 94.69 110 CYS A N 1
ATOM 897 C CA . CYS A 1 110 ? 2.598 -1.473 -4.246 1.00 94.69 110 CYS A CA 1
ATOM 898 C C . CYS A 1 110 ? 3.537 -0.969 -3.144 1.00 94.69 110 CYS A C 1
ATOM 900 O O . CYS A 1 110 ? 3.038 -0.441 -2.154 1.00 94.69 110 CYS A O 1
ATOM 902 N N . GLU A 1 111 ? 4.860 -1.062 -3.315 1.00 95.19 111 GLU A N 1
ATOM 903 C CA . GLU A 1 111 ? 5.849 -0.499 -2.383 1.00 95.19 111 GLU A CA 1
A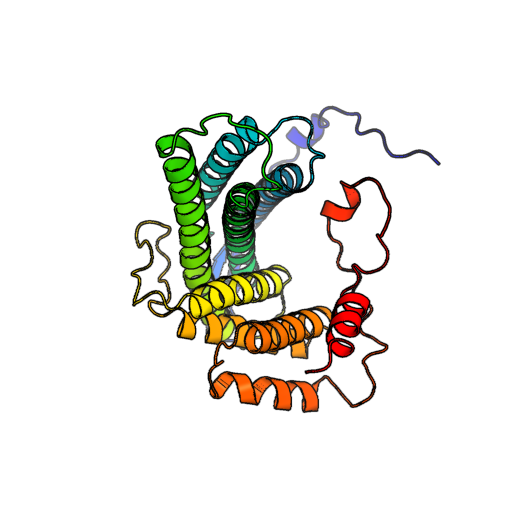TOM 904 C C . GLU A 1 111 ? 5.645 1.006 -2.216 1.00 95.19 111 GLU A C 1
ATOM 906 O O . GLU A 1 111 ? 5.486 1.495 -1.100 1.00 95.19 111 GLU A O 1
ATOM 911 N N . TYR A 1 112 ? 5.535 1.732 -3.325 1.00 96.38 112 TYR A N 1
ATOM 912 C CA . TYR A 1 112 ? 5.262 3.162 -3.305 1.00 96.38 112 TYR A CA 1
ATOM 913 C C . TYR A 1 112 ? 3.989 3.530 -2.530 1.00 96.38 112 TYR A C 1
ATOM 915 O O . TYR A 1 112 ? 4.026 4.377 -1.631 1.00 96.38 112 TYR A O 1
ATOM 923 N N . PHE A 1 113 ? 2.867 2.875 -2.844 1.00 95.56 113 PHE A N 1
ATOM 924 C CA . PHE A 1 113 ? 1.607 3.136 -2.152 1.00 95.56 113 PHE A CA 1
ATOM 925 C C . PHE A 1 113 ? 1.682 2.734 -0.679 1.00 95.56 113 PHE A C 1
ATOM 927 O O . PHE A 1 113 ? 1.137 3.453 0.153 1.00 95.56 113 PHE A O 1
ATOM 934 N N . CYS A 1 114 ? 2.393 1.656 -0.326 1.00 94.25 114 CYS A N 1
ATOM 935 C CA . CYS A 1 114 ? 2.652 1.309 1.074 1.00 94.25 114 CYS A CA 1
ATOM 936 C C . CYS A 1 114 ? 3.336 2.458 1.805 1.00 94.25 114 CYS A C 1
ATOM 938 O O . CYS A 1 114 ? 2.835 2.907 2.830 1.00 94.25 114 CYS A O 1
ATOM 940 N N . VAL A 1 115 ? 4.446 2.959 1.261 1.00 94.06 115 VAL A N 1
ATOM 941 C CA . VAL A 1 115 ? 5.239 4.029 1.880 1.00 94.06 115 VAL A CA 1
ATOM 942 C C . VAL A 1 115 ? 4.399 5.297 2.042 1.00 94.06 115 VAL A C 1
ATOM 944 O O . VAL A 1 115 ? 4.374 5.884 3.124 1.00 94.06 115 VAL A O 1
ATOM 947 N N . ARG A 1 116 ? 3.650 5.694 1.005 1.00 94.75 116 ARG A N 1
ATOM 948 C CA . ARG A 1 116 ? 2.753 6.862 1.047 1.00 94.75 116 ARG A CA 1
ATOM 949 C C . ARG A 1 116 ? 1.615 6.696 2.059 1.00 94.75 116 ARG A C 1
ATOM 951 O O . ARG A 1 116 ? 1.370 7.610 2.845 1.00 94.75 116 ARG A O 1
ATOM 958 N N . MET A 1 117 ? 0.947 5.541 2.071 1.00 95.00 117 MET A N 1
ATOM 959 C CA . MET A 1 117 ? -0.113 5.225 3.036 1.00 95.00 117 MET A CA 1
ATOM 960 C C . MET A 1 117 ? 0.414 5.237 4.471 1.00 95.00 117 MET A C 1
ATOM 962 O O . MET A 1 117 ? -0.221 5.813 5.356 1.00 95.00 117 MET A O 1
ATOM 966 N N . THR A 1 118 ? 1.574 4.620 4.714 1.00 92.06 118 THR A N 1
ATOM 967 C CA . THR A 1 118 ? 2.208 4.608 6.032 1.00 92.06 118 THR A CA 1
ATOM 968 C C . THR A 1 118 ? 2.534 6.029 6.466 1.00 92.06 118 THR A C 1
ATOM 970 O O . THR A 1 118 ? 2.050 6.427 7.516 1.00 92.06 118 THR A O 1
ATOM 973 N N . LEU A 1 119 ? 3.234 6.817 5.641 1.00 92.06 119 LEU A N 1
ATOM 974 C CA . LEU A 1 119 ? 3.555 8.217 5.940 1.00 92.06 119 LEU A CA 1
ATOM 975 C C . LEU A 1 119 ? 2.312 9.020 6.344 1.00 92.06 119 LEU A C 1
ATOM 977 O O . LEU A 1 119 ? 2.301 9.661 7.397 1.00 92.06 119 LEU A O 1
ATOM 981 N N . ALA A 1 120 ? 1.260 8.969 5.525 1.00 91.31 120 ALA A N 1
ATOM 982 C CA . ALA A 1 120 ? 0.044 9.736 5.755 1.00 91.31 120 ALA A CA 1
ATOM 983 C C . ALA A 1 120 ? -0.710 9.268 7.012 1.00 91.31 120 ALA A C 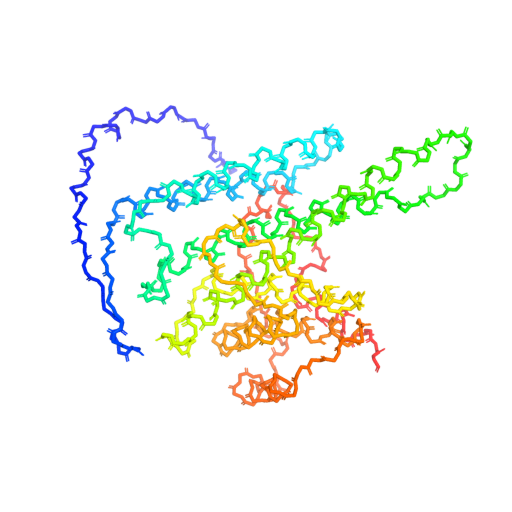1
ATOM 985 O O . ALA A 1 120 ? -1.057 10.082 7.871 1.00 91.31 120 ALA A O 1
ATOM 986 N N . SER A 1 121 ? -0.905 7.955 7.174 1.00 88.62 121 SER A N 1
ATOM 987 C CA . SER A 1 121 ? -1.621 7.392 8.327 1.00 88.62 121 SER A CA 1
ATOM 988 C C . SER A 1 121 ? -0.896 7.647 9.650 1.00 88.62 121 SER A C 1
ATOM 990 O O . SER A 1 121 ? -1.531 8.074 10.616 1.00 88.62 121 SER A O 1
ATOM 992 N N . THR A 1 122 ? 0.426 7.468 9.709 1.00 86.81 122 THR A N 1
ATOM 993 C CA . THR A 1 122 ? 1.204 7.697 10.935 1.00 86.81 122 THR A CA 1
ATOM 994 C C . THR A 1 122 ? 1.287 9.173 11.290 1.00 86.81 122 THR A C 1
ATOM 996 O O . THR A 1 122 ? 1.186 9.519 12.466 1.00 86.81 122 THR A O 1
ATOM 999 N N . THR A 1 123 ? 1.437 10.050 10.293 1.00 85.44 123 THR A N 1
ATOM 1000 C CA . THR A 1 123 ? 1.475 11.502 10.522 1.00 85.44 123 THR A CA 1
ATOM 1001 C C . THR A 1 123 ? 0.122 11.980 11.042 1.00 85.44 123 THR A C 1
ATOM 1003 O O . THR A 1 123 ? 0.058 12.637 12.080 1.00 85.44 123 THR A O 1
ATOM 1006 N N . GLY A 1 124 ? -0.975 11.560 10.400 1.00 84.25 124 GLY A N 1
ATOM 1007 C CA . GLY A 1 124 ? -2.329 11.861 10.861 1.00 84.25 124 GLY A CA 1
ATOM 1008 C C . GLY A 1 124 ? -2.613 11.336 12.273 1.00 84.25 124 GLY A C 1
ATOM 1009 O O . GLY A 1 124 ? -3.190 12.055 13.086 1.00 84.25 124 GLY A O 1
ATOM 1010 N N . ALA A 1 125 ? -2.179 10.114 12.598 1.00 82.00 125 ALA A N 1
ATOM 1011 C CA . ALA A 1 125 ? -2.361 9.529 13.928 1.00 82.00 125 ALA A CA 1
ATOM 1012 C C . ALA A 1 125 ? -1.575 10.276 15.020 1.00 82.00 125 ALA A C 1
ATOM 1014 O O . ALA A 1 125 ? -2.132 10.556 16.083 1.00 82.00 125 ALA A O 1
ATOM 1015 N N . ARG A 1 126 ? -0.314 10.646 14.751 1.00 79.94 126 ARG A N 1
ATOM 1016 C CA . ARG A 1 126 ? 0.516 11.422 15.689 1.00 79.94 126 ARG A CA 1
ATOM 1017 C C . ARG A 1 126 ? -0.108 12.779 15.996 1.00 79.94 126 ARG A C 1
ATOM 1019 O O . ARG A 1 126 ? -0.260 13.110 17.170 1.00 79.94 126 ARG A O 1
ATOM 1026 N N . LEU A 1 127 ? -0.554 13.499 14.966 1.00 79.50 127 LEU A N 1
ATOM 1027 C CA . LEU A 1 127 ? -1.228 14.790 15.133 1.00 79.50 127 LEU A CA 1
ATOM 1028 C C . LEU A 1 127 ? -2.525 14.662 15.953 1.00 79.50 127 LEU A C 1
ATOM 1030 O O . LEU A 1 127 ? -2.758 15.461 16.851 1.00 79.50 127 LEU A O 1
ATOM 1034 N N . LYS A 1 128 ? -3.335 13.613 15.733 1.00 76.12 128 LYS A N 1
ATOM 1035 C CA . LYS A 1 128 ? -4.547 13.368 16.545 1.00 76.12 128 LYS A CA 1
ATOM 1036 C C . LYS A 1 128 ? -4.238 13.074 18.011 1.00 76.12 128 LYS A C 1
ATOM 1038 O O . LYS A 1 128 ? -4.961 13.544 18.882 1.00 76.12 128 LYS A O 1
ATOM 1043 N N . SER A 1 129 ? -3.206 12.274 18.284 1.00 71.31 129 SER A N 1
ATOM 1044 C CA . SER A 1 129 ? -2.883 11.835 19.649 1.00 71.31 129 SER A CA 1
ATOM 1045 C C . SER A 1 129 ? -2.476 12.980 20.582 1.00 71.31 129 SER A C 1
ATOM 1047 O O . SER A 1 129 ? -2.686 12.878 21.785 1.00 71.31 129 SER A O 1
ATOM 1049 N N . GLN A 1 130 ? -1.954 14.079 20.033 1.00 64.44 130 GLN A N 1
ATOM 1050 C CA . GLN A 1 130 ? -1.561 15.260 20.807 1.00 64.44 130 GLN A CA 1
ATOM 1051 C C . GLN A 1 130 ? -2.725 16.202 21.128 1.00 64.44 130 GLN A C 1
ATOM 1053 O O . GLN A 1 130 ? -2.625 16.982 22.069 1.00 64.44 130 GLN A O 1
ATOM 1058 N N . ASN A 1 131 ? -3.849 16.090 20.415 1.00 56.62 131 ASN A N 1
ATOM 1059 C CA . ASN A 1 131 ? -5.045 16.897 20.677 1.00 56.62 131 ASN A CA 1
ATOM 1060 C C . ASN A 1 131 ? -5.903 16.337 21.827 1.00 56.62 131 ASN A C 1
ATOM 1062 O O . ASN A 1 131 ? -6.941 16.906 22.155 1.00 56.62 131 ASN A O 1
ATOM 1066 N N . ILE A 1 132 ? -5.502 15.217 22.442 1.00 50.94 132 ILE A N 1
ATOM 1067 C CA . ILE A 1 132 ? -6.153 14.682 23.641 1.00 50.94 132 ILE A CA 1
ATOM 1068 C C . ILE A 1 132 ? -5.515 15.380 24.852 1.00 50.94 132 ILE A C 1
ATOM 1070 O O . ILE A 1 132 ? -4.328 15.159 25.095 1.00 50.94 132 ILE A O 1
ATOM 1074 N N . PRO A 1 133 ? -6.248 16.206 25.627 1.00 47.66 133 PRO A N 1
ATOM 1075 C CA . PRO A 1 133 ? -5.667 16.932 26.749 1.00 47.66 133 PRO A CA 1
ATOM 1076 C C . PRO A 1 133 ? -5.224 15.939 27.827 1.00 47.66 133 PRO A C 1
ATOM 1078 O O . PRO A 1 133 ? -6.043 15.352 28.537 1.00 47.66 133 PRO A O 1
ATOM 1081 N N . SER A 1 134 ? -3.920 15.728 27.954 1.00 39.94 134 SER A N 1
ATOM 1082 C CA . SER A 1 134 ? -3.341 15.014 29.085 1.00 39.94 134 SER A CA 1
ATOM 1083 C C . SER A 1 134 ? -3.370 15.929 30.313 1.00 39.94 134 SER A C 1
ATOM 1085 O O . SER A 1 134 ? -2.492 16.771 30.472 1.00 39.94 134 SER A O 1
ATOM 1087 N N . GLU A 1 135 ? -4.389 15.735 31.156 1.00 41.50 135 GLU A N 1
ATOM 1088 C CA . GLU A 1 135 ? -4.631 16.393 32.453 1.00 41.50 135 GLU A CA 1
ATOM 1089 C C . GLU A 1 135 ? -4.894 17.917 32.423 1.00 41.50 135 GLU A C 1
ATOM 1091 O O . GLU A 1 135 ? -4.367 18.642 31.580 1.00 41.50 135 GLU A O 1
ATOM 1096 N N . PRO A 1 136 ? -5.702 18.453 33.366 1.00 42.28 136 PRO A N 1
ATOM 1097 C CA . PRO A 1 136 ? -5.990 19.880 33.453 1.00 42.28 136 PRO A CA 1
ATOM 1098 C C . PRO A 1 136 ? -4.784 20.620 34.045 1.00 42.28 136 PRO A C 1
ATOM 1100 O O . PRO A 1 136 ? -4.789 21.049 35.200 1.00 42.28 136 PRO A O 1
ATOM 1103 N N . ARG A 1 137 ? -3.711 20.766 33.267 1.00 41.56 137 ARG A N 1
ATOM 1104 C CA . ARG A 1 137 ? -2.601 21.647 33.629 1.00 41.56 137 ARG A CA 1
ATOM 1105 C C . ARG A 1 137 ? -2.980 23.081 33.283 1.00 41.56 137 ARG A C 1
ATOM 1107 O O . ARG A 1 137 ? -2.997 23.477 32.127 1.00 41.56 137 ARG A O 1
ATOM 1114 N N . SER A 1 138 ? -3.362 23.803 34.335 1.00 42.88 138 SER A N 1
ATOM 1115 C CA . SER A 1 138 ? -3.278 25.256 34.510 1.00 42.88 138 SER A CA 1
ATOM 1116 C C . SER A 1 138 ? -3.199 26.098 33.230 1.00 42.88 138 SER A C 1
ATOM 1118 O O . SER A 1 138 ? -2.114 26.337 32.718 1.00 42.88 138 SER A O 1
ATOM 1120 N N . SER A 1 139 ? -4.352 26.626 32.811 1.00 44.12 139 SER A N 1
ATOM 1121 C CA . SER A 1 139 ? -4.525 27.981 32.263 1.00 44.12 139 SER A CA 1
ATOM 1122 C C . SER A 1 139 ? -3.364 28.556 31.429 1.00 44.12 139 SER A C 1
ATOM 1124 O O . SER A 1 139 ? -2.912 29.673 31.683 1.00 44.12 139 SER A O 1
ATOM 1126 N N . GLU A 1 140 ? -2.943 27.865 30.378 1.00 46.34 140 GLU A N 1
ATOM 1127 C CA . GLU A 1 140 ? -2.428 28.543 29.192 1.00 46.34 140 GLU A CA 1
ATOM 1128 C C . GLU A 1 140 ? -3.527 28.462 28.143 1.00 46.34 140 GLU A C 1
ATOM 1130 O O . GLU A 1 140 ? -3.989 27.378 27.793 1.00 46.34 140 GLU A O 1
ATOM 1135 N N . ARG A 1 141 ? -4.013 29.627 27.703 1.00 45.88 141 ARG A N 1
ATOM 1136 C CA . ARG A 1 141 ? -4.946 29.738 26.582 1.00 45.88 141 ARG A CA 1
ATOM 1137 C C . ARG A 1 141 ? -4.239 29.183 25.345 1.00 45.88 141 ARG A C 1
ATOM 1139 O O . ARG A 1 141 ? -3.580 29.932 24.633 1.00 45.88 141 ARG A O 1
ATOM 1146 N N . HIS A 1 142 ? -4.338 27.878 25.111 1.00 52.25 142 HIS A N 1
ATOM 1147 C CA . HIS A 1 142 ? -4.178 27.344 23.768 1.00 52.25 142 HIS A CA 1
ATOM 1148 C C . HIS A 1 142 ? -5.230 28.060 22.926 1.00 52.25 142 HIS A C 1
ATOM 1150 O O . HIS A 1 142 ? -6.420 27.966 23.214 1.00 52.25 142 HIS A O 1
ATOM 1156 N N . ASN A 1 143 ? -4.779 28.889 21.986 1.00 56.28 143 ASN A N 1
ATOM 1157 C CA . ASN A 1 143 ? -5.677 29.638 21.121 1.00 56.28 143 ASN A CA 1
ATOM 1158 C C . ASN A 1 143 ? -6.521 28.628 20.340 1.00 56.28 143 ASN A C 1
ATOM 1160 O O . ASN A 1 143 ? -5.958 27.789 19.638 1.00 56.28 143 ASN A O 1
ATOM 1164 N N . ASP A 1 144 ? -7.847 28.732 20.422 1.00 59.97 144 ASP A N 1
ATOM 1165 C CA . ASP A 1 144 ? -8.780 27.825 19.734 1.00 59.97 144 ASP A CA 1
ATOM 1166 C C . ASP A 1 144 ? -8.447 27.685 18.229 1.00 59.97 144 ASP A C 1
ATOM 1168 O O . ASP A 1 144 ? -8.519 26.601 17.658 1.00 59.97 144 ASP A O 1
ATOM 1172 N N . ALA A 1 145 ? -7.935 28.757 17.610 1.00 61.03 145 ALA A N 1
ATOM 1173 C CA . ALA A 1 145 ? -7.488 28.779 16.217 1.00 61.03 145 ALA A CA 1
ATOM 1174 C C . ALA A 1 145 ? -6.274 27.872 15.903 1.00 61.03 145 ALA A C 1
ATOM 1176 O O . ALA A 1 145 ? -6.161 27.371 14.784 1.00 61.03 145 ALA A O 1
ATOM 1177 N N . GLU A 1 146 ? -5.352 27.661 16.849 1.00 59.72 146 GLU A N 1
ATOM 1178 C CA . GLU A 1 146 ? -4.197 26.767 16.655 1.00 59.72 146 GLU A CA 1
ATOM 1179 C C . GLU A 1 146 ? -4.610 25.295 16.772 1.00 59.72 146 GLU A C 1
ATOM 1181 O O . GLU A 1 146 ? -4.170 24.468 15.969 1.00 59.72 146 GLU A O 1
ATOM 1186 N N . ALA A 1 147 ? -5.512 24.978 17.705 1.00 59.50 147 ALA A N 1
ATOM 1187 C CA . ALA A 1 147 ? -6.085 23.641 17.836 1.00 59.50 147 ALA A CA 1
ATOM 1188 C C . ALA A 1 147 ? -6.891 23.252 16.583 1.00 59.50 147 ALA A C 1
ATOM 1190 O O . ALA A 1 147 ? -6.705 22.157 16.042 1.00 59.50 147 ALA A O 1
ATOM 1191 N N . ASP A 1 148 ? -7.713 24.168 16.061 1.00 61.41 148 ASP A N 1
ATOM 1192 C CA . ASP A 1 148 ? -8.474 23.969 14.822 1.00 61.41 148 ASP A CA 1
ATOM 1193 C C . ASP A 1 148 ? -7.561 23.735 13.604 1.00 61.41 148 ASP A C 1
ATOM 1195 O O . ASP A 1 148 ? -7.833 22.865 12.767 1.00 61.41 148 ASP A O 1
ATOM 1199 N N . ALA A 1 149 ? -6.435 24.451 13.518 1.00 67.81 149 ALA A N 1
ATOM 1200 C CA . ALA A 1 149 ? -5.458 24.273 12.444 1.00 67.81 149 ALA A CA 1
ATOM 1201 C C . ALA A 1 149 ? -4.766 22.897 12.491 1.00 67.81 149 ALA A C 1
ATOM 1203 O O . ALA A 1 149 ? -4.590 22.260 11.447 1.00 67.81 149 ALA A O 1
ATOM 1204 N N . GLU A 1 150 ? -4.394 22.405 13.675 1.00 68.12 150 GLU A N 1
ATOM 1205 C CA . GLU A 1 150 ? -3.805 21.066 13.832 1.00 68.12 150 GLU A CA 1
ATOM 1206 C C . GLU A 1 150 ? -4.830 19.951 13.575 1.00 68.12 150 GLU A C 1
ATOM 1208 O O . GLU A 1 150 ? -4.521 18.959 12.904 1.00 68.12 150 GLU A O 1
ATOM 1213 N N . HIS A 1 151 ? -6.084 20.138 14.001 1.00 68.25 151 HIS A N 1
ATOM 1214 C CA . HIS A 1 151 ? -7.183 19.235 13.649 1.00 68.25 151 HIS A CA 1
ATOM 1215 C C . HIS A 1 151 ? -7.397 19.149 12.132 1.00 68.25 151 HIS A C 1
ATOM 1217 O O . HIS A 1 151 ? -7.537 18.043 11.594 1.00 68.25 151 HIS A O 1
ATOM 1223 N N . PHE A 1 152 ? -7.361 20.283 11.424 1.00 73.62 152 PHE A N 1
ATOM 1224 C CA . PHE A 1 152 ? -7.474 20.311 9.966 1.00 73.62 152 PHE A CA 1
ATOM 1225 C C . PHE A 1 152 ? -6.316 19.564 9.287 1.00 73.62 152 PHE A C 1
ATOM 1227 O O . PHE A 1 152 ? -6.544 18.743 8.392 1.00 73.62 152 PHE A O 1
ATOM 1234 N N . LYS A 1 153 ? -5.076 19.766 9.751 1.00 81.44 153 LYS A N 1
ATOM 1235 C CA . LYS A 1 153 ? -3.902 19.028 9.249 1.00 81.44 153 LYS A CA 1
ATOM 1236 C C . LYS A 1 153 ? -4.043 17.524 9.479 1.00 81.44 153 LYS A C 1
ATOM 1238 O O . LYS A 1 153 ? -3.799 16.733 8.568 1.00 81.44 153 LYS A O 1
ATOM 1243 N N . ALA A 1 154 ? -4.473 17.105 10.666 1.00 82.00 154 ALA A N 1
ATOM 1244 C CA . ALA A 1 154 ? -4.665 15.693 10.979 1.00 82.00 154 ALA A CA 1
ATOM 1245 C C . ALA A 1 154 ? -5.760 15.038 10.113 1.00 82.00 154 ALA A C 1
ATOM 1247 O O . ALA A 1 154 ? -5.615 13.887 9.675 1.00 82.00 154 ALA A O 1
ATOM 1248 N N . ALA A 1 155 ? -6.846 15.770 9.844 1.00 83.62 155 ALA A N 1
ATOM 1249 C CA . ALA A 1 155 ? -7.919 15.339 8.952 1.00 83.62 155 ALA A CA 1
ATOM 1250 C C . ALA A 1 155 ? -7.437 15.208 7.499 1.00 83.62 155 ALA A C 1
ATOM 1252 O O . ALA A 1 155 ? -7.746 14.206 6.851 1.00 83.62 155 ALA A O 1
ATOM 1253 N N . TYR A 1 156 ? -6.626 16.157 7.022 1.00 88.31 156 TYR A N 1
ATOM 1254 C CA . TYR A 1 156 ? -5.996 16.102 5.704 1.00 88.31 156 TYR A CA 1
ATOM 1255 C C . TYR A 1 156 ? -5.157 14.828 5.525 1.00 88.31 156 TYR A C 1
ATOM 1257 O O . TYR A 1 156 ? -5.411 14.052 4.607 1.00 88.31 156 TYR A O 1
ATOM 1265 N N . TRP A 1 157 ? -4.228 14.545 6.442 1.00 88.00 157 TRP A N 1
ATOM 1266 C CA . TRP A 1 157 ? -3.374 13.352 6.352 1.00 88.00 157 TRP A CA 1
ATOM 1267 C C . TRP A 1 157 ? -4.167 12.044 6.450 1.00 88.00 157 TRP A C 1
ATOM 1269 O O . TRP A 1 157 ? -3.880 11.079 5.744 1.00 88.00 157 TRP A O 1
ATOM 1279 N N . SER A 1 158 ? -5.204 12.015 7.293 1.00 86.81 158 SER A N 1
ATOM 1280 C CA . SER A 1 158 ? -6.098 10.852 7.399 1.00 86.81 158 SER A CA 1
ATOM 1281 C C . SER A 1 158 ? -6.886 10.620 6.108 1.00 86.81 158 SER A C 1
ATOM 1283 O O . SER A 1 158 ? -7.104 9.477 5.712 1.00 86.81 158 SER A O 1
ATOM 1285 N N . SER A 1 159 ? -7.314 11.700 5.455 1.00 88.81 159 SER A N 1
ATOM 1286 C CA . SER A 1 159 ? -7.972 11.637 4.154 1.00 88.81 159 SER A CA 1
ATOM 1287 C C . SER A 1 159 ? -7.028 11.150 3.065 1.00 88.81 159 SER A C 1
ATOM 1289 O O . SER A 1 159 ? -7.403 10.280 2.289 1.00 88.81 159 SER A O 1
ATOM 1291 N N . GLU A 1 160 ? -5.817 11.700 3.005 1.00 91.00 160 GLU A N 1
ATOM 1292 C CA . GLU A 1 160 ? -4.821 11.311 2.008 1.00 91.00 160 GLU A CA 1
ATOM 1293 C C . GLU A 1 160 ? -4.508 9.812 2.122 1.00 91.00 160 GLU A C 1
ATOM 1295 O O . GLU A 1 160 ? -4.474 9.103 1.119 1.00 91.00 160 GLU A O 1
ATOM 1300 N N . ALA A 1 161 ? -4.362 9.305 3.352 1.00 92.12 161 ALA A N 1
ATOM 1301 C CA . ALA A 1 161 ? -4.172 7.881 3.606 1.00 92.12 161 ALA A CA 1
ATOM 1302 C C . ALA A 1 161 ? -5.326 7.027 3.050 1.00 92.12 161 ALA A C 1
ATOM 1304 O O . ALA A 1 161 ? -5.071 5.987 2.444 1.00 92.12 161 ALA A O 1
ATOM 1305 N N . ALA A 1 162 ? -6.578 7.463 3.231 1.00 91.75 162 ALA A N 1
ATOM 1306 C CA . ALA A 1 162 ? -7.753 6.756 2.724 1.00 91.75 162 ALA A CA 1
ATOM 1307 C C . ALA A 1 162 ? -7.801 6.743 1.188 1.00 91.75 162 ALA A C 1
ATOM 1309 O O . ALA A 1 162 ? -7.967 5.675 0.601 1.00 91.75 162 ALA A O 1
ATOM 1310 N N . ASP A 1 163 ? -7.568 7.885 0.536 1.00 92.19 163 ASP A N 1
ATOM 1311 C CA . ASP A 1 163 ? -7.552 7.986 -0.931 1.00 92.19 163 ASP A CA 1
ATOM 1312 C C . ASP A 1 163 ? -6.458 7.090 -1.541 1.00 92.19 163 ASP A C 1
ATOM 1314 O O . ASP A 1 163 ? -6.688 6.349 -2.503 1.00 92.19 163 ASP A O 1
ATOM 1318 N N . LEU A 1 164 ? -5.269 7.094 -0.932 1.00 94.50 164 LEU A N 1
ATOM 1319 C CA . LEU A 1 164 ? -4.168 6.207 -1.307 1.00 94.50 164 LEU A CA 1
ATOM 1320 C C . LEU A 1 164 ? -4.529 4.729 -1.112 1.00 94.50 164 LEU A C 1
ATOM 1322 O O . LEU A 1 164 ? -4.168 3.905 -1.951 1.00 94.50 164 LEU A O 1
ATOM 1326 N N . ALA A 1 165 ? -5.247 4.387 -0.041 1.00 95.12 165 ALA A N 1
ATOM 1327 C CA . ALA A 1 165 ? -5.684 3.019 0.219 1.00 95.12 165 ALA A CA 1
ATOM 1328 C C . ALA A 1 165 ? -6.713 2.524 -0.807 1.00 95.12 165 ALA A C 1
ATOM 1330 O O . ALA A 1 165 ? -6.642 1.366 -1.222 1.00 95.12 165 ALA A O 1
ATOM 1331 N N . LEU A 1 166 ? -7.608 3.394 -1.284 1.00 94.88 166 LEU A N 1
ATOM 1332 C CA . LEU A 1 166 ? -8.548 3.076 -2.367 1.00 94.88 166 LEU A CA 1
ATOM 1333 C C . LEU A 1 166 ? -7.820 2.805 -3.689 1.00 94.88 166 LEU A C 1
ATOM 1335 O O . LEU A 1 166 ? -8.137 1.835 -4.382 1.00 94.88 166 LEU A O 1
ATOM 1339 N N . LYS A 1 167 ? -6.802 3.609 -4.022 1.00 94.81 167 LYS A N 1
ATOM 1340 C CA . LYS A 1 167 ? -5.946 3.375 -5.202 1.00 94.81 167 LYS A CA 1
ATOM 1341 C C . LYS A 1 167 ? -5.112 2.100 -5.051 1.00 94.81 167 LYS A C 1
ATOM 1343 O O . LYS A 1 167 ? -5.023 1.305 -5.985 1.00 94.81 167 LYS A O 1
ATOM 1348 N N . ALA A 1 168 ? -4.558 1.846 -3.865 1.00 95.62 168 ALA A N 1
ATOM 1349 C CA . ALA A 1 168 ? -3.832 0.611 -3.577 1.00 95.62 168 ALA A CA 1
ATOM 1350 C C . ALA A 1 168 ? -4.734 -0.625 -3.725 1.00 95.62 168 ALA A C 1
ATOM 1352 O O . ALA A 1 168 ? -4.315 -1.614 -4.326 1.00 95.62 168 ALA A O 1
ATOM 1353 N N . ALA A 1 169 ? -5.984 -0.561 -3.254 1.00 95.62 169 ALA A N 1
ATOM 1354 C CA . ALA A 1 169 ? -6.968 -1.622 -3.456 1.00 95.62 169 ALA A CA 1
ATOM 1355 C C . ALA A 1 169 ? -7.236 -1.883 -4.947 1.00 95.62 169 ALA A C 1
ATOM 1357 O O . ALA A 1 169 ? -7.314 -3.043 -5.350 1.00 95.62 169 ALA A O 1
ATOM 1358 N N . LYS A 1 170 ? -7.287 -0.842 -5.792 1.00 94.94 170 LYS A N 1
ATOM 1359 C CA . LYS A 1 170 ? -7.412 -1.014 -7.251 1.00 94.94 170 LYS A CA 1
ATOM 1360 C C . LYS A 1 170 ? -6.198 -1.710 -7.867 1.00 94.94 170 LYS A C 1
ATOM 1362 O O . LYS A 1 170 ? -6.343 -2.583 -8.720 1.00 94.94 170 LYS A O 1
ATOM 1367 N N . ILE A 1 171 ? -4.990 -1.367 -7.425 1.00 94.31 171 ILE A N 1
ATOM 1368 C CA . ILE A 1 171 ? -3.771 -2.054 -7.880 1.00 94.31 171 ILE A CA 1
ATOM 1369 C C . ILE A 1 171 ? -3.809 -3.534 -7.492 1.00 94.31 171 ILE A C 1
ATOM 1371 O O . ILE A 1 171 ? -3.481 -4.397 -8.306 1.00 94.31 171 ILE A O 1
ATOM 1375 N N . LEU A 1 172 ? -4.259 -3.836 -6.274 1.00 94.88 172 LEU A N 1
ATOM 1376 C CA . LEU A 1 172 ? -4.430 -5.206 -5.793 1.00 94.88 172 LEU A CA 1
ATOM 1377 C C . LEU A 1 172 ? -5.490 -5.972 -6.601 1.00 94.88 172 LEU A C 1
ATOM 1379 O O . LEU A 1 172 ? -5.253 -7.132 -6.946 1.00 94.88 172 LEU A O 1
ATOM 1383 N N . GLU A 1 173 ? -6.593 -5.320 -6.982 1.00 94.19 173 GLU A N 1
ATOM 1384 C CA . GLU A 1 173 ? -7.595 -5.879 -7.898 1.00 94.19 173 GLU A CA 1
ATOM 1385 C C . GLU A 1 173 ? -6.958 -6.288 -9.229 1.00 94.19 173 GLU A C 1
ATOM 1387 O O . GLU A 1 173 ? -7.095 -7.432 -9.678 1.00 94.19 173 GLU A O 1
ATOM 1392 N N . ASN A 1 174 ? -6.214 -5.363 -9.839 1.00 92.62 174 ASN A N 1
ATOM 1393 C CA . ASN A 1 174 ? -5.559 -5.585 -11.120 1.00 92.62 174 ASN A CA 1
ATOM 1394 C C . ASN A 1 174 ? -4.533 -6.718 -11.011 1.00 92.62 174 ASN A C 1
ATOM 1396 O O . ASN A 1 174 ? -4.537 -7.634 -11.838 1.00 92.62 174 ASN A O 1
ATOM 1400 N N . TYR A 1 175 ? -3.730 -6.734 -9.947 1.00 91.88 175 TYR A N 1
ATOM 1401 C CA . TYR A 1 175 ? -2.801 -7.823 -9.659 1.00 91.88 175 TYR A CA 1
ATOM 1402 C C . TYR A 1 175 ? -3.519 -9.174 -9.535 1.00 91.88 175 TYR A C 1
ATOM 1404 O O . TYR A 1 175 ? -3.142 -10.150 -10.192 1.00 91.88 175 TYR A O 1
ATOM 1412 N N . ARG A 1 176 ? -4.592 -9.254 -8.740 1.00 91.62 176 ARG A N 1
ATOM 1413 C CA . ARG A 1 176 ? -5.393 -10.477 -8.604 1.00 91.62 176 ARG A CA 1
ATOM 1414 C C . ARG A 1 176 ? -5.979 -10.912 -9.945 1.00 91.62 176 ARG A C 1
ATOM 1416 O O . ARG A 1 176 ? -5.977 -12.110 -10.221 1.00 91.62 176 ARG A O 1
ATOM 1423 N N . SER A 1 177 ? -6.468 -9.983 -10.764 1.00 89.69 177 SER A N 1
ATOM 1424 C CA . SER A 1 177 ? -7.079 -10.299 -12.061 1.00 89.69 177 SER A CA 1
ATOM 1425 C C . SER A 1 177 ? -6.097 -10.975 -13.028 1.00 89.69 177 SER A C 1
ATOM 1427 O O . SER A 1 177 ? -6.489 -11.874 -13.770 1.00 89.69 177 SER A O 1
ATOM 1429 N N . VAL A 1 178 ? -4.813 -10.601 -12.971 1.00 88.12 178 VAL A N 1
ATOM 1430 C CA . VAL A 1 178 ? -3.763 -11.142 -13.847 1.00 88.12 178 VAL A CA 1
ATOM 1431 C C . VAL A 1 178 ? -3.123 -12.405 -13.267 1.00 88.12 178 VAL A C 1
ATOM 1433 O O . VAL A 1 178 ? -2.853 -13.350 -14.005 1.00 88.12 178 VAL A O 1
ATOM 1436 N N . TYR A 1 179 ? -2.867 -12.442 -11.956 1.00 87.69 179 TYR A N 1
ATOM 1437 C CA . TYR A 1 179 ? -2.056 -13.498 -11.326 1.00 87.69 179 TYR A CA 1
ATOM 1438 C C . TYR A 1 179 ? -2.852 -14.496 -10.487 1.00 87.69 179 TYR A C 1
ATOM 1440 O O . TYR A 1 179 ? -2.298 -15.499 -10.028 1.00 87.69 179 TYR A O 1
ATOM 1448 N N . GLY A 1 180 ? -4.136 -14.233 -10.235 1.00 84.56 180 GLY A N 1
ATOM 1449 C CA . GLY A 1 180 ? -4.996 -15.080 -9.408 1.00 84.56 180 GLY A CA 1
ATOM 1450 C C . GLY A 1 180 ? -4.465 -15.301 -7.987 1.00 84.56 180 GLY A C 1
ATOM 1451 O O . GLY A 1 180 ? -4.741 -16.345 -7.407 1.00 84.56 180 GLY A O 1
ATOM 1452 N N . LEU A 1 181 ? -3.649 -14.373 -7.462 1.00 77.88 181 LEU A N 1
ATOM 1453 C CA . LEU A 1 181 ? -2.960 -14.466 -6.160 1.00 77.88 181 LEU A CA 1
ATOM 1454 C C . LEU A 1 181 ? -2.038 -15.694 -6.009 1.00 77.88 181 LEU A C 1
ATOM 1456 O O . LEU A 1 181 ? -1.643 -16.047 -4.901 1.00 77.88 181 LEU A O 1
ATOM 1460 N N . LYS A 1 182 ? -1.646 -16.327 -7.121 1.00 80.50 182 LYS A N 1
ATOM 1461 C CA . LYS A 1 182 ? -0.714 -17.472 -7.139 1.00 80.50 182 LYS A CA 1
ATOM 1462 C C . LYS A 1 182 ? 0.742 -17.068 -6.924 1.00 80.50 182 LYS A C 1
ATOM 1464 O O . LYS A 1 182 ? 1.578 -17.911 -6.628 1.00 80.50 182 LYS A O 1
ATOM 1469 N N . VAL A 1 183 ? 1.042 -15.791 -7.129 1.00 82.56 183 VAL A N 1
ATOM 1470 C CA . VAL A 1 183 ? 2.355 -15.202 -6.895 1.00 82.56 183 VAL A CA 1
ATOM 1471 C C . VAL A 1 183 ? 2.228 -14.316 -5.665 1.00 82.56 183 VAL A C 1
ATOM 1473 O O . VAL A 1 183 ? 1.369 -13.432 -5.626 1.00 82.56 183 VAL A O 1
ATOM 1476 N N . VAL A 1 184 ? 3.068 -14.551 -4.663 1.00 82.62 184 VAL A N 1
ATOM 1477 C CA . VAL A 1 184 ? 3.115 -13.733 -3.450 1.00 82.62 184 VAL A CA 1
ATOM 1478 C C . VAL A 1 184 ? 4.408 -12.942 -3.436 1.00 82.62 184 VAL A C 1
ATOM 1480 O O . VAL A 1 184 ? 5.495 -13.511 -3.488 1.00 82.62 184 VAL A O 1
ATOM 1483 N N . LEU A 1 185 ? 4.263 -11.623 -3.349 1.00 87.25 185 LEU A N 1
ATOM 1484 C CA . LEU A 1 185 ? 5.366 -10.678 -3.262 1.00 87.25 185 LEU A CA 1
ATOM 1485 C C . LEU A 1 185 ? 5.233 -9.842 -1.979 1.00 87.25 185 LEU A C 1
ATOM 1487 O O . LEU A 1 185 ? 4.104 -9.506 -1.599 1.00 87.25 185 LEU A O 1
ATOM 1491 N N . PRO A 1 186 ? 6.348 -9.503 -1.305 1.00 88.50 186 PRO A N 1
ATOM 1492 C CA . PRO A 1 186 ? 6.348 -8.748 -0.053 1.00 88.50 186 PRO A CA 1
ATOM 1493 C C . PRO A 1 186 ? 5.449 -7.509 -0.050 1.00 88.50 186 PRO A C 1
ATOM 1495 O O . PRO A 1 186 ? 4.641 -7.343 0.864 1.00 88.50 186 PRO A O 1
ATOM 1498 N N . PHE A 1 187 ? 5.519 -6.667 -1.082 1.00 91.88 187 PHE A N 1
ATOM 1499 C CA . PHE A 1 187 ? 4.738 -5.427 -1.093 1.00 91.88 187 PHE A CA 1
ATOM 1500 C C . PHE A 1 187 ? 3.279 -5.603 -1.513 1.00 91.88 187 PHE A C 1
ATOM 1502 O O . PHE A 1 187 ? 2.460 -4.754 -1.182 1.00 91.88 187 PHE A O 1
ATOM 1509 N N . ILE A 1 188 ? 2.908 -6.731 -2.127 1.00 93.12 188 ILE A N 1
ATOM 1510 C CA . ILE A 1 188 ? 1.492 -7.098 -2.301 1.00 93.12 188 ILE A CA 1
ATOM 1511 C C . ILE A 1 188 ? 0.871 -7.388 -0.934 1.00 93.12 188 ILE A C 1
ATOM 1513 O O . ILE A 1 188 ? -0.197 -6.873 -0.608 1.00 93.12 188 ILE A O 1
ATOM 1517 N N . PHE A 1 189 ? 1.574 -8.168 -0.105 1.00 92.56 189 PHE A N 1
ATOM 1518 C CA . PHE A 1 189 ? 1.177 -8.429 1.277 1.00 92.56 189 PHE A CA 1
ATOM 1519 C C . PHE A 1 189 ? 1.074 -7.133 2.094 1.00 92.56 189 PHE A C 1
ATOM 1521 O O . PHE A 1 189 ? 0.055 -6.901 2.752 1.00 92.56 189 PHE A O 1
ATOM 1528 N N . GLN A 1 190 ? 2.112 -6.292 2.054 1.00 92.38 190 GLN A N 1
ATOM 1529 C CA . GLN A 1 190 ? 2.128 -5.049 2.824 1.00 92.38 190 GLN A CA 1
ATOM 1530 C C . GLN A 1 190 ? 1.040 -4.079 2.354 1.00 92.38 190 GLN A C 1
ATOM 1532 O O . GLN A 1 190 ? 0.328 -3.540 3.197 1.00 92.38 190 GLN A O 1
ATOM 1537 N N . ALA A 1 191 ? 0.827 -3.925 1.043 1.00 95.12 191 ALA A N 1
ATOM 1538 C CA . ALA A 1 191 ? -0.202 -3.028 0.516 1.00 95.12 191 ALA A CA 1
ATOM 1539 C C . ALA A 1 191 ? -1.596 -3.502 0.917 1.00 95.12 191 ALA A C 1
ATOM 1541 O O . ALA A 1 191 ? -2.390 -2.707 1.413 1.00 95.12 191 ALA A O 1
ATOM 1542 N N . ALA A 1 192 ? -1.868 -4.803 0.775 1.00 95.38 192 ALA A N 1
ATOM 1543 C CA . ALA A 1 192 ? -3.139 -5.397 1.172 1.00 95.38 192 ALA A CA 1
ATOM 1544 C C . ALA A 1 192 ? -3.410 -5.219 2.670 1.00 95.38 192 ALA A C 1
ATOM 1546 O O . ALA A 1 192 ? -4.522 -4.867 3.061 1.00 95.38 192 ALA A O 1
ATOM 1547 N N . THR A 1 193 ? -2.390 -5.408 3.508 1.00 93.25 193 THR A N 1
ATOM 1548 C CA . THR A 1 193 ? -2.502 -5.239 4.963 1.00 93.25 193 THR A CA 1
ATOM 1549 C C . THR A 1 193 ? -2.758 -3.782 5.339 1.00 93.25 193 THR A C 1
ATOM 1551 O O . THR A 1 193 ? -3.750 -3.484 6.004 1.00 93.25 193 THR A O 1
ATOM 1554 N N . THR A 1 194 ? -1.898 -2.870 4.885 1.00 93.19 194 THR A N 1
ATOM 1555 C CA . THR A 1 194 ? -1.965 -1.442 5.218 1.00 93.19 194 THR A CA 1
ATOM 1556 C C . THR A 1 194 ? -3.262 -0.813 4.715 1.00 93.19 194 THR A C 1
ATOM 1558 O O . THR A 1 194 ? -3.947 -0.140 5.485 1.00 93.19 194 THR A O 1
ATOM 1561 N N . ALA A 1 195 ? -3.654 -1.093 3.466 1.00 95.69 195 ALA A N 1
ATOM 1562 C CA . ALA A 1 195 ? -4.910 -0.596 2.911 1.00 95.69 195 ALA A CA 1
ATOM 1563 C C . ALA A 1 195 ? -6.122 -1.124 3.691 1.00 95.69 195 ALA A C 1
ATOM 1565 O O . ALA A 1 195 ? -7.022 -0.350 4.000 1.00 95.69 195 ALA A O 1
ATOM 1566 N N . SER A 1 196 ? -6.121 -2.405 4.088 1.00 93.94 196 SER A N 1
ATOM 1567 C CA . SER A 1 196 ? -7.231 -2.976 4.864 1.00 93.94 196 SER A CA 1
ATOM 1568 C C . SER A 1 196 ? -7.414 -2.274 6.209 1.00 93.94 196 SER A C 1
ATOM 1570 O O . SER A 1 196 ? -8.539 -1.937 6.559 1.00 93.94 196 SER A O 1
ATOM 1572 N N . PHE A 1 197 ? -6.340 -1.997 6.956 1.00 91.19 197 PHE A N 1
ATOM 1573 C CA . PHE A 1 197 ? -6.460 -1.279 8.232 1.00 91.19 197 PHE A CA 1
ATOM 1574 C C . PHE A 1 197 ? -6.920 0.170 8.059 1.00 91.19 197 PHE A C 1
ATOM 1576 O O . PHE A 1 197 ? -7.776 0.629 8.815 1.00 91.19 197 PHE A O 1
ATOM 1583 N N . ILE A 1 198 ? -6.389 0.881 7.061 1.00 91.12 198 ILE A N 1
ATOM 1584 C CA . ILE A 1 198 ? -6.786 2.268 6.790 1.00 91.12 198 ILE A CA 1
ATOM 1585 C C . ILE A 1 198 ? -8.260 2.335 6.382 1.00 91.12 198 ILE A C 1
ATOM 1587 O O . ILE A 1 198 ? -9.012 3.148 6.918 1.00 91.12 198 ILE A O 1
ATOM 1591 N N . LEU A 1 199 ? -8.696 1.469 5.465 1.00 92.06 199 LEU A N 1
ATOM 1592 C CA . LEU A 1 199 ? -10.081 1.452 4.993 1.00 92.06 199 LEU A CA 1
ATOM 1593 C C . LEU A 1 199 ? -11.049 0.955 6.066 1.00 92.06 199 LEU A C 1
ATOM 1595 O O . LEU A 1 199 ? -12.200 1.380 6.075 1.00 92.06 199 LEU A O 1
ATOM 1599 N N . LEU A 1 200 ? -10.592 0.120 7.001 1.00 88.94 200 LEU A N 1
ATOM 1600 C CA . LEU A 1 200 ? -11.379 -0.281 8.161 1.00 88.94 200 LEU A CA 1
ATOM 1601 C C . LEU A 1 200 ? -11.642 0.900 9.112 1.00 88.94 200 LEU A C 1
ATOM 1603 O O . LEU A 1 200 ? -12.796 1.122 9.479 1.00 88.94 200 LEU A O 1
ATOM 1607 N N . ASP A 1 201 ? -10.610 1.689 9.446 1.00 85.38 201 ASP A N 1
ATOM 1608 C CA . ASP A 1 201 ? -10.760 2.947 10.209 1.00 85.38 201 ASP A CA 1
ATOM 1609 C C . ASP A 1 201 ? -11.625 3.968 9.467 1.00 85.38 201 ASP A C 1
ATOM 1611 O O . ASP A 1 201 ? -12.401 4.705 10.071 1.00 85.38 201 ASP A O 1
ATOM 1615 N N . HIS A 1 202 ? -11.529 4.001 8.141 1.00 84.38 202 HIS A N 1
ATOM 1616 C CA . HIS A 1 202 ? -12.359 4.882 7.334 1.00 84.38 202 HIS A CA 1
ATOM 1617 C C . HIS A 1 202 ? -13.835 4.448 7.339 1.00 84.38 202 HIS A C 1
ATOM 1619 O O . HIS A 1 202 ? -14.720 5.275 7.553 1.00 84.38 202 HIS A O 1
ATOM 1625 N N . CYS A 1 203 ? -14.116 3.150 7.182 1.00 85.19 203 CYS A N 1
ATOM 1626 C CA . CYS A 1 203 ? -15.479 2.612 7.199 1.00 85.19 203 CYS A CA 1
ATOM 1627 C C . CYS A 1 203 ? -16.176 2.787 8.556 1.00 85.19 203 CYS A C 1
ATOM 1629 O O . CYS A 1 203 ? -17.392 2.961 8.583 1.00 85.19 203 CYS A O 1
ATOM 1631 N N . SER A 1 204 ? -15.442 2.760 9.675 1.00 79.12 204 SER A N 1
ATOM 1632 C CA . SER A 1 204 ? -16.037 2.934 11.010 1.00 79.12 204 SER A CA 1
ATOM 1633 C C . SER A 1 204 ? -16.488 4.363 11.306 1.00 79.12 204 SER A C 1
ATOM 1635 O O . SER A 1 204 ? -17.177 4.588 12.294 1.00 79.12 204 SER A O 1
ATOM 1637 N N . ARG A 1 205 ? -16.056 5.348 10.511 1.00 73.31 205 ARG A N 1
ATOM 1638 C CA . ARG A 1 205 ? -16.350 6.768 10.753 1.00 73.31 205 ARG A CA 1
ATOM 1639 C C . ARG A 1 205 ? -17.636 7.262 10.088 1.00 73.31 205 ARG A C 1
ATOM 1641 O O . ARG A 1 205 ? -17.889 8.459 10.146 1.00 73.31 205 ARG A O 1
ATOM 1648 N N . GLU A 1 206 ? -18.417 6.372 9.463 1.00 58.66 206 GLU A N 1
ATOM 1649 C CA . GLU A 1 206 ? -19.677 6.685 8.759 1.00 58.66 206 GLU A CA 1
ATOM 1650 C C . GLU A 1 206 ? -19.592 7.941 7.873 1.00 58.66 206 GLU A C 1
ATOM 1652 O O . GLU A 1 206 ? -20.532 8.724 7.746 1.00 58.66 206 GLU A O 1
ATOM 1657 N N . THR A 1 207 ? -18.442 8.162 7.240 1.00 55.97 207 THR A N 1
ATOM 1658 C CA . THR A 1 207 ? -18.296 9.265 6.298 1.00 55.97 207 THR A CA 1
ATOM 1659 C C . THR A 1 207 ? -19.053 8.909 5.024 1.00 55.97 207 THR A C 1
ATOM 1661 O O . THR A 1 207 ? -18.851 7.828 4.470 1.00 55.97 207 THR A O 1
ATOM 1664 N N . GLY A 1 208 ? -19.946 9.800 4.579 1.00 53.84 208 GLY A N 1
ATOM 1665 C CA . GLY A 1 208 ? -20.699 9.645 3.331 1.00 53.84 208 GLY A CA 1
ATOM 1666 C C . GLY A 1 208 ? -19.797 9.435 2.105 1.00 53.84 208 GLY A C 1
ATOM 1667 O O . GLY A 1 208 ? -18.572 9.531 2.218 1.00 53.84 208 GLY A O 1
ATOM 1668 N N . PRO A 1 209 ? -20.380 9.149 0.926 1.00 51.91 209 PRO A N 1
ATOM 1669 C CA . PRO A 1 209 ? -19.612 8.872 -0.283 1.00 51.91 209 PRO A CA 1
ATOM 1670 C C . PRO A 1 209 ? -18.630 10.013 -0.553 1.00 51.91 209 PRO A C 1
ATOM 1672 O O . PRO A 1 209 ? -19.018 11.165 -0.759 1.00 51.91 209 PRO A O 1
ATOM 1675 N N . ARG A 1 210 ? -17.341 9.683 -0.502 1.00 62.03 210 ARG A N 1
ATOM 1676 C CA . ARG A 1 210 ? -16.250 10.614 -0.753 1.00 62.03 210 ARG A CA 1
ATOM 1677 C C . ARG A 1 210 ? -15.688 10.293 -2.125 1.00 62.03 210 ARG A C 1
ATOM 1679 O O . ARG A 1 210 ? -15.337 9.149 -2.383 1.00 62.03 210 ARG A O 1
ATOM 1686 N N . ARG A 1 211 ? -15.581 11.302 -2.990 1.00 58.16 211 ARG A N 1
ATOM 1687 C CA . ARG A 1 211 ? -14.793 11.153 -4.212 1.00 58.16 211 ARG A CA 1
ATOM 1688 C C . ARG A 1 211 ? -13.313 11.147 -3.830 1.00 58.16 211 ARG A C 1
ATOM 1690 O O . ARG A 1 211 ? -12.883 12.105 -3.179 1.00 58.16 211 ARG A O 1
ATOM 1697 N N . PRO A 1 212 ? -12.563 10.094 -4.188 1.00 61.06 212 PRO A N 1
ATOM 1698 C CA . PRO A 1 212 ? -11.115 10.089 -4.048 1.00 61.06 212 PRO A CA 1
ATOM 1699 C C . PRO A 1 212 ? -10.529 11.310 -4.754 1.00 61.06 212 PRO A C 1
ATOM 1701 O O . PRO A 1 212 ? -11.101 11.792 -5.733 1.00 61.06 212 PRO A O 1
ATOM 1704 N N . ASN A 1 213 ? -9.393 11.824 -4.282 1.00 65.00 213 ASN A N 1
ATOM 1705 C CA . ASN A 1 213 ? -8.714 12.870 -5.035 1.00 65.00 213 ASN A CA 1
ATOM 1706 C C . ASN A 1 213 ? -8.185 12.308 -6.373 1.00 65.00 213 ASN A C 1
ATOM 1708 O O . ASN A 1 213 ? -7.138 11.651 -6.416 1.00 65.00 213 ASN A O 1
ATOM 1712 N N . ASP A 1 214 ? -8.918 12.571 -7.457 1.00 59.19 214 ASP A N 1
ATOM 1713 C CA . ASP A 1 214 ? -8.579 12.148 -8.822 1.00 59.19 214 ASP A CA 1
ATOM 1714 C C . ASP A 1 214 ? -7.285 12.794 -9.338 1.00 59.19 214 ASP A C 1
ATOM 1716 O O . ASP A 1 214 ? -6.668 12.275 -10.266 1.00 59.19 214 ASP A O 1
ATOM 1720 N N . GLU A 1 215 ? -6.820 13.878 -8.708 1.00 59.81 215 GLU A N 1
ATOM 1721 C CA . GLU A 1 215 ? -5.555 14.533 -9.062 1.00 59.81 215 GLU A CA 1
ATOM 1722 C C . GLU A 1 215 ? -4.331 13.673 -8.709 1.00 59.81 215 GLU A C 1
ATOM 1724 O O . GLU A 1 215 ? -3.263 13.826 -9.305 1.00 59.81 215 GLU A O 1
ATOM 1729 N N . LEU A 1 216 ? -4.457 12.758 -7.741 1.00 60.31 216 LEU A N 1
ATOM 1730 C CA . LEU A 1 216 ? -3.319 12.010 -7.218 1.00 60.31 216 LEU A CA 1
ATOM 1731 C C . LEU A 1 216 ? -3.100 10.705 -7.994 1.00 60.31 216 LEU A C 1
ATOM 1733 O O . LEU A 1 216 ? -3.667 9.672 -7.647 1.00 60.31 216 LEU A O 1
ATOM 1737 N N . HIS A 1 217 ? -2.214 10.732 -8.990 1.00 74.88 217 HIS A N 1
ATOM 1738 C CA . HIS A 1 217 ? -1.901 9.615 -9.897 1.00 74.88 217 HIS A CA 1
ATOM 1739 C C . HIS A 1 217 ? -3.059 9.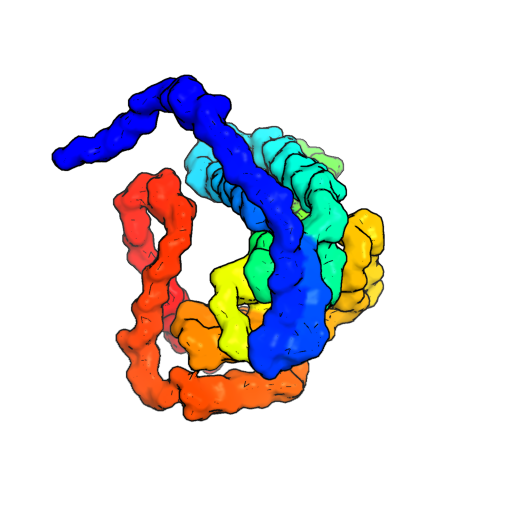243 -10.832 1.00 74.88 217 HIS A C 1
ATOM 1741 O O . HIS A 1 217 ? -4.210 9.136 -10.413 1.00 74.88 217 HIS A O 1
ATOM 1747 N N . SER A 1 218 ? -2.735 8.901 -12.082 1.00 74.44 218 SER A N 1
ATOM 1748 C CA . SER A 1 218 ? -3.687 8.471 -13.126 1.00 74.44 218 SER A CA 1
ATOM 1749 C C . SER A 1 218 ? -4.348 7.101 -12.885 1.00 74.44 218 SER A C 1
ATOM 1751 O O . SER A 1 218 ? -4.915 6.504 -13.799 1.00 74.44 218 SER A O 1
ATOM 1753 N N . ILE A 1 219 ? -4.251 6.569 -11.666 1.00 82.75 219 ILE A N 1
ATOM 1754 C CA . ILE A 1 219 ? -4.790 5.268 -11.278 1.00 82.75 219 ILE A CA 1
ATOM 1755 C C . ILE A 1 219 ? -6.211 5.468 -10.772 1.00 82.75 219 ILE A C 1
ATOM 1757 O O . ILE A 1 219 ? -6.434 6.242 -9.838 1.00 82.75 219 ILE A O 1
ATOM 1761 N N . GLU A 1 220 ? -7.147 4.733 -11.364 1.00 84.75 220 GLU A N 1
ATOM 1762 C CA . GLU A 1 220 ? -8.527 4.658 -10.894 1.00 84.75 220 GLU A CA 1
ATOM 1763 C C . GLU A 1 220 ? -8.559 4.234 -9.417 1.00 84.75 220 GLU A C 1
ATOM 1765 O O . GLU A 1 220 ? -7.848 3.322 -8.994 1.00 84.75 220 GLU A O 1
ATOM 1770 N N . ALA A 1 221 ? -9.366 4.915 -8.615 1.00 86.88 221 ALA A N 1
ATOM 1771 C CA . ALA A 1 221 ? -9.600 4.559 -7.225 1.00 86.88 221 ALA A CA 1
ATOM 1772 C C . ALA A 1 221 ? -10.964 3.876 -7.101 1.00 86.88 221 ALA A C 1
ATOM 1774 O O . ALA A 1 221 ? -11.878 4.165 -7.869 1.00 86.88 221 ALA A O 1
ATOM 1775 N N . PHE A 1 222 ? -11.129 3.003 -6.108 1.00 87.81 222 PHE A N 1
ATOM 1776 C CA . PHE A 1 222 ? -12.477 2.611 -5.702 1.00 87.81 222 PHE A CA 1
ATOM 1777 C C . PHE A 1 222 ? -13.237 3.839 -5.188 1.00 87.81 222 PHE A C 1
ATOM 1779 O O . PHE A 1 222 ? -12.714 4.569 -4.351 1.00 87.81 222 PHE A O 1
ATOM 1786 N N . GLU A 1 223 ? -14.469 4.044 -5.653 1.00 83.75 223 GLU A N 1
ATOM 1787 C CA . GLU A 1 223 ? -15.330 5.125 -5.150 1.00 83.75 223 GLU A CA 1
ATOM 1788 C C . GLU A 1 223 ? -15.831 4.833 -3.729 1.00 83.75 223 GLU A C 1
ATOM 1790 O O . GLU A 1 223 ? -15.940 5.727 -2.894 1.00 83.75 223 GLU A O 1
ATOM 1795 N N . GLU A 1 224 ? -16.117 3.562 -3.435 1.00 86.94 224 GLU A N 1
ATOM 1796 C CA . GLU A 1 224 ? -16.671 3.140 -2.153 1.00 86.94 224 GLU A CA 1
ATOM 1797 C C . GLU A 1 224 ? -15.603 2.505 -1.245 1.00 86.94 224 GLU A C 1
ATOM 1799 O O . GLU A 1 224 ? -15.020 1.471 -1.601 1.00 86.94 224 GLU A O 1
ATOM 1804 N N . PRO A 1 225 ? -15.407 3.023 -0.016 1.00 88.94 225 PRO A N 1
ATOM 1805 C CA . PRO A 1 225 ? -14.469 2.456 0.955 1.00 88.94 225 PRO A CA 1
ATOM 1806 C C . PRO A 1 225 ? -14.690 0.988 1.288 1.00 88.94 225 PRO A C 1
ATOM 1808 O O . PRO A 1 225 ? -13.725 0.246 1.473 1.00 88.94 225 PRO A O 1
ATOM 1811 N N . ARG A 1 226 ? -15.952 0.548 1.316 1.00 89.69 226 ARG A N 1
ATOM 1812 C CA . ARG A 1 226 ? -16.298 -0.853 1.574 1.00 89.69 226 ARG A CA 1
ATOM 1813 C C . ARG A 1 226 ? -15.797 -1.771 0.463 1.00 89.69 226 ARG A C 1
ATOM 1815 O O . ARG A 1 226 ? -15.241 -2.819 0.769 1.00 89.69 226 ARG A O 1
ATOM 1822 N N . SER A 1 227 ? -15.929 -1.353 -0.794 1.00 91.31 227 SER A N 1
ATOM 1823 C CA . SER A 1 227 ? -15.437 -2.097 -1.958 1.00 91.31 227 SER A CA 1
ATOM 1824 C C . SER A 1 227 ? -13.909 -2.178 -1.966 1.00 91.31 227 SER A C 1
ATOM 1826 O O . SER A 1 227 ? -13.346 -3.253 -2.177 1.00 91.31 227 SER A O 1
ATOM 1828 N N . GLY A 1 228 ? -13.232 -1.074 -1.629 1.00 93.06 228 GLY A N 1
ATOM 1829 C CA . GLY A 1 228 ? -11.779 -1.070 -1.449 1.00 93.06 228 GLY A CA 1
ATOM 1830 C C . GLY A 1 228 ? -11.320 -2.015 -0.329 1.00 93.06 228 GLY A C 1
ATOM 1831 O O . GLY A 1 228 ? -10.404 -2.809 -0.537 1.00 93.06 228 GLY A O 1
ATOM 1832 N N . LEU A 1 229 ? -11.988 -1.974 0.832 1.00 93.12 229 LEU A N 1
ATOM 1833 C CA . LEU A 1 229 ? -11.705 -2.853 1.973 1.00 93.12 229 LEU A CA 1
ATOM 1834 C C . LEU A 1 229 ? -11.934 -4.323 1.614 1.00 93.12 229 LEU A C 1
ATOM 1836 O O . LEU A 1 229 ? -11.146 -5.192 1.989 1.00 93.12 229 LEU A O 1
ATOM 1840 N N . GLU A 1 230 ? -13.010 -4.606 0.882 1.00 92.81 230 GLU A N 1
ATOM 1841 C CA . GLU A 1 230 ? -13.336 -5.946 0.411 1.00 92.81 230 GLU A CA 1
ATOM 1842 C C . GLU A 1 230 ? -12.201 -6.527 -0.435 1.00 92.81 230 GLU A C 1
ATOM 1844 O O . GLU A 1 230 ? -11.761 -7.657 -0.212 1.00 92.81 230 GLU A O 1
ATOM 1849 N N . GLU A 1 231 ? -11.710 -5.745 -1.393 1.00 94.44 231 GLU A N 1
ATOM 1850 C CA . GLU A 1 231 ? -10.682 -6.179 -2.329 1.00 94.44 231 GLU A CA 1
ATOM 1851 C C . GLU A 1 231 ? -9.296 -6.269 -1.680 1.00 94.44 231 GLU A C 1
ATOM 1853 O O . GLU A 1 231 ? -8.596 -7.272 -1.867 1.00 94.44 231 GLU A O 1
ATOM 1858 N N . SER A 1 232 ? -8.911 -5.287 -0.856 1.00 95.31 232 SER A N 1
ATOM 1859 C CA . SER A 1 232 ? -7.641 -5.340 -0.123 1.00 95.31 232 SER A CA 1
ATOM 1860 C C . SER A 1 232 ? -7.609 -6.539 0.825 1.00 95.31 232 SER A C 1
ATOM 1862 O O . SER A 1 232 ? -6.612 -7.268 0.877 1.00 95.31 232 SER A O 1
ATOM 1864 N N . PHE A 1 233 ? -8.718 -6.808 1.518 1.00 93.00 233 PHE A N 1
ATOM 1865 C CA . PHE A 1 233 ? -8.796 -7.916 2.459 1.00 93.00 233 PHE A CA 1
ATOM 1866 C C . PHE A 1 233 ? -8.895 -9.277 1.748 1.00 93.00 233 PHE A C 1
ATOM 1868 O O . PHE A 1 233 ? -8.260 -10.243 2.179 1.00 93.00 233 PHE A O 1
ATOM 1875 N N . ARG A 1 234 ? -9.582 -9.360 0.600 1.00 91.75 234 ARG A N 1
ATOM 1876 C CA . ARG A 1 234 ? -9.556 -10.539 -0.288 1.00 91.75 234 ARG A CA 1
ATOM 1877 C C . ARG A 1 234 ? -8.133 -10.881 -0.724 1.00 91.75 234 ARG A C 1
ATOM 1879 O O . ARG A 1 234 ? -7.739 -12.048 -0.657 1.00 91.75 234 ARG A O 1
ATOM 1886 N N . CYS A 1 235 ? -7.358 -9.882 -1.141 1.00 92.62 235 CYS A N 1
ATOM 1887 C CA . CYS A 1 235 ? -5.959 -10.080 -1.508 1.00 92.62 235 CYS A CA 1
ATOM 1888 C C . CYS A 1 235 ? -5.120 -10.556 -0.314 1.00 92.62 235 CYS A C 1
ATOM 1890 O O . CYS A 1 235 ? -4.377 -11.530 -0.452 1.00 92.62 235 CYS A O 1
ATOM 1892 N N . LEU A 1 236 ? -5.293 -9.952 0.868 1.00 91.75 236 LEU A N 1
ATOM 1893 C CA . LEU A 1 236 ? -4.609 -10.379 2.094 1.00 91.75 236 LEU A CA 1
ATOM 1894 C C . LEU A 1 236 ? -4.918 -11.841 2.451 1.00 91.75 236 LEU A C 1
ATOM 1896 O O . LEU A 1 236 ? -4.005 -12.606 2.760 1.00 91.75 236 LEU A O 1
ATOM 1900 N N . LEU A 1 237 ? -6.183 -12.256 2.364 1.00 87.94 237 LEU A N 1
ATOM 1901 C CA . LEU A 1 237 ? -6.589 -13.641 2.616 1.00 87.94 237 LEU A CA 1
ATOM 1902 C C . LEU A 1 237 ? -6.001 -14.616 1.593 1.00 87.94 237 LEU A C 1
ATOM 1904 O O . LEU A 1 237 ? -5.573 -15.706 1.971 1.00 87.94 237 LEU A O 1
ATOM 1908 N N . GLY A 1 238 ? -5.915 -14.221 0.321 1.00 87.88 238 GLY A N 1
ATOM 1909 C CA . GLY A 1 238 ? -5.225 -15.018 -0.693 1.00 87.88 238 GLY A CA 1
ATOM 1910 C C . GLY A 1 238 ? -3.744 -15.209 -0.363 1.00 87.88 238 GLY A C 1
ATOM 1911 O O . GLY A 1 238 ? -3.255 -16.336 -0.395 1.00 87.88 238 GLY A O 1
ATOM 1912 N N . VAL A 1 239 ? -3.049 -14.149 0.058 1.00 88.38 239 VAL A N 1
ATOM 1913 C CA . VAL A 1 239 ? -1.658 -14.237 0.540 1.00 88.38 239 VAL A CA 1
ATOM 1914 C C . VAL A 1 239 ? -1.554 -15.123 1.791 1.00 88.38 239 VAL A C 1
ATOM 1916 O O . VAL A 1 239 ? -0.623 -15.923 1.905 1.00 88.38 239 VAL A O 1
ATOM 1919 N N . ALA A 1 240 ? -2.517 -15.039 2.711 1.00 84.19 240 ALA A N 1
ATOM 1920 C CA . ALA A 1 240 ? -2.552 -15.821 3.949 1.00 84.19 240 ALA A CA 1
ATOM 1921 C C . ALA A 1 240 ? -2.634 -17.341 3.718 1.00 84.19 240 ALA A C 1
ATOM 1923 O O . ALA A 1 240 ? -2.198 -18.117 4.574 1.00 84.19 240 ALA A O 1
ATOM 1924 N N . THR A 1 241 ? -3.118 -17.790 2.555 1.00 81.50 241 THR A N 1
ATOM 1925 C CA . THR A 1 241 ? -3.053 -19.217 2.187 1.00 81.50 241 THR A CA 1
ATOM 1926 C C . THR A 1 241 ? -1.607 -19.710 2.076 1.00 81.50 241 THR A C 1
ATOM 1928 O O . THR A 1 241 ? -1.304 -20.830 2.485 1.00 81.50 241 THR A O 1
ATOM 1931 N N . GLN A 1 242 ? -0.695 -18.847 1.620 1.00 81.12 242 GLN A N 1
ATOM 1932 C CA . GLN A 1 242 ? 0.695 -19.185 1.309 1.00 81.12 242 GLN A CA 1
ATOM 1933 C C . GLN A 1 242 ? 1.687 -18.734 2.388 1.00 81.12 242 GLN A C 1
ATOM 1935 O O . GLN A 1 242 ? 2.718 -19.376 2.563 1.00 81.12 242 GLN A O 1
ATOM 1940 N N . VAL A 1 243 ? 1.395 -17.655 3.128 1.00 79.62 243 VAL A N 1
ATOM 1941 C CA . VAL A 1 243 ? 2.352 -17.044 4.066 1.00 79.62 243 VAL A CA 1
ATOM 1942 C C . VAL A 1 243 ? 1.765 -16.888 5.467 1.00 79.62 243 VAL A C 1
ATOM 1944 O O . VAL A 1 243 ? 0.735 -16.244 5.658 1.00 79.62 243 VAL A O 1
ATOM 1947 N N . SER A 1 244 ? 2.474 -17.405 6.476 1.00 74.94 244 SER A N 1
ATOM 1948 C CA . SER A 1 244 ? 2.029 -17.398 7.876 1.00 74.94 244 SER A CA 1
ATOM 1949 C C . SER A 1 244 ? 1.809 -16.004 8.466 1.00 74.94 244 SER A C 1
ATOM 1951 O O . SER A 1 244 ? 0.801 -15.786 9.129 1.00 74.94 244 SER A O 1
ATOM 1953 N N . ILE A 1 245 ? 2.689 -15.031 8.197 1.00 77.50 245 ILE A N 1
ATOM 1954 C CA . ILE A 1 245 ? 2.516 -13.671 8.742 1.00 77.50 245 ILE A CA 1
ATOM 1955 C C . ILE A 1 245 ? 1.242 -12.992 8.222 1.00 77.50 245 ILE A C 1
ATOM 1957 O O . ILE A 1 245 ? 0.566 -12.283 8.965 1.00 77.50 245 ILE A O 1
ATOM 1961 N N . ALA A 1 246 ? 0.864 -13.272 6.972 1.00 83.94 246 ALA A N 1
ATOM 1962 C CA . ALA A 1 246 ? -0.365 -12.756 6.389 1.00 83.94 246 ALA A CA 1
ATOM 1963 C C . ALA A 1 246 ? -1.614 -13.347 7.056 1.00 83.94 246 ALA A C 1
ATOM 1965 O O . ALA A 1 246 ? -2.639 -12.674 7.123 1.00 83.94 246 ALA A O 1
ATOM 1966 N N . ARG A 1 247 ? -1.523 -14.557 7.626 1.00 79.38 247 ARG A N 1
ATOM 1967 C CA . ARG A 1 247 ? -2.591 -15.141 8.458 1.00 79.38 247 ARG A CA 1
ATOM 1968 C C . ARG A 1 247 ? -2.794 -14.325 9.724 1.00 79.38 247 ARG A C 1
ATOM 1970 O O . ARG A 1 247 ? -3.922 -13.945 10.017 1.00 79.38 247 ARG A O 1
ATOM 1977 N N . GLY A 1 248 ? -1.703 -14.012 10.426 1.00 75.25 248 GLY A N 1
ATOM 1978 C CA . GLY A 1 248 ? -1.746 -13.162 11.614 1.00 75.25 248 GLY A CA 1
ATOM 1979 C C . GLY A 1 248 ? -2.351 -11.794 11.304 1.00 75.25 248 GLY A C 1
ATOM 1980 O O . GLY A 1 248 ? -3.323 -11.397 11.938 1.00 75.25 248 GLY A O 1
ATOM 1981 N N . ALA A 1 249 ? -1.871 -11.133 10.248 1.00 83.81 249 ALA A N 1
ATOM 1982 C CA . ALA A 1 249 ? -2.414 -9.851 9.799 1.00 83.81 249 ALA A CA 1
ATOM 1983 C C . ALA A 1 249 ? -3.910 -9.929 9.435 1.00 83.81 249 ALA A C 1
ATOM 1985 O O . ALA A 1 249 ? -4.687 -9.062 9.830 1.00 83.81 249 ALA A O 1
ATOM 1986 N N . ALA A 1 250 ? -4.347 -10.983 8.737 1.00 84.50 250 ALA A N 1
ATOM 1987 C CA . ALA A 1 250 ? -5.756 -11.175 8.403 1.00 84.50 250 ALA A CA 1
ATOM 1988 C C . ALA A 1 250 ? -6.634 -11.364 9.651 1.00 84.50 250 ALA A C 1
ATOM 1990 O O . ALA A 1 250 ? -7.719 -10.787 9.741 1.00 84.50 250 ALA A O 1
ATOM 1991 N N . LEU A 1 251 ? -6.160 -12.140 10.632 1.00 79.00 251 LEU A N 1
ATOM 1992 C CA . LEU A 1 251 ? -6.842 -12.311 11.916 1.00 79.00 251 LEU A CA 1
ATOM 1993 C C . LEU A 1 251 ? -6.928 -10.994 12.685 1.00 79.00 251 LEU A C 1
ATOM 1995 O O . LEU A 1 251 ? -7.977 -10.705 13.261 1.00 79.00 251 LEU A O 1
ATOM 1999 N N . MET A 1 252 ? -5.867 -10.183 12.663 1.00 78.81 252 MET A N 1
ATOM 2000 C CA . MET A 1 252 ? -5.898 -8.850 13.255 1.00 78.81 252 MET A CA 1
ATOM 2001 C C . MET A 1 252 ? -6.985 -7.989 12.606 1.00 78.81 252 MET A C 1
ATOM 2003 O O . MET A 1 252 ? -7.821 -7.466 13.331 1.00 78.81 252 MET A O 1
ATOM 2007 N N . VAL A 1 253 ? -7.053 -7.914 11.270 1.00 83.44 253 VAL A N 1
ATOM 2008 C CA . VAL A 1 253 ? -8.100 -7.149 10.560 1.00 83.44 253 VAL A CA 1
ATOM 2009 C C . VAL A 1 253 ? -9.504 -7.620 10.958 1.00 83.44 253 VAL A C 1
ATOM 2011 O O . VAL A 1 253 ? -10.358 -6.794 11.277 1.00 83.44 253 VAL A O 1
ATOM 2014 N N . LEU A 1 254 ? -9.747 -8.936 11.019 1.00 82.38 254 LEU A N 1
ATOM 2015 C CA . LEU A 1 254 ? -11.040 -9.494 11.446 1.00 82.38 254 LEU A CA 1
ATOM 2016 C C . LEU A 1 254 ? -11.398 -9.119 12.888 1.00 82.38 254 LEU A C 1
ATOM 2018 O O . LEU A 1 254 ? -12.546 -8.769 13.169 1.00 82.38 254 LEU A O 1
ATOM 2022 N N . LYS A 1 255 ? -10.436 -9.217 13.812 1.00 76.06 255 LYS A N 1
ATOM 2023 C CA . LYS A 1 255 ? -10.643 -8.847 15.219 1.00 76.06 255 LYS A CA 1
ATOM 2024 C C . LYS A 1 255 ? -10.900 -7.348 15.349 1.00 76.06 255 LYS A C 1
ATOM 2026 O O . LYS A 1 255 ? -11.862 -6.956 16.004 1.00 76.06 255 LYS A O 1
ATOM 2031 N N . THR A 1 256 ? -10.102 -6.522 14.677 1.00 78.25 256 THR A N 1
ATOM 2032 C CA . THR A 1 256 ? -10.274 -5.068 14.655 1.00 78.25 256 THR A CA 1
ATOM 2033 C C . THR A 1 256 ? -11.639 -4.686 14.087 1.00 78.25 256 THR A C 1
ATOM 2035 O O . THR A 1 256 ? -12.313 -3.850 14.678 1.00 78.25 256 THR A O 1
ATOM 2038 N N . ALA A 1 257 ? -12.115 -5.349 13.028 1.00 83.38 257 ALA A N 1
ATOM 2039 C CA . ALA A 1 257 ? -13.433 -5.072 12.458 1.00 83.38 257 ALA A CA 1
ATOM 2040 C C . ALA A 1 257 ? -14.565 -5.327 13.459 1.00 83.38 257 ALA A C 1
ATOM 2042 O O . ALA A 1 257 ? -15.474 -4.508 13.581 1.00 83.38 257 ALA A O 1
ATOM 2043 N N . LYS A 1 258 ? -14.474 -6.412 14.241 1.00 79.88 258 LYS A N 1
ATOM 2044 C CA . LYS A 1 258 ? -15.426 -6.697 15.326 1.00 79.88 258 LYS A CA 1
ATOM 2045 C C . LYS A 1 258 ? -15.386 -5.634 16.423 1.00 79.88 258 LYS A C 1
ATOM 2047 O O . LYS A 1 258 ? -16.439 -5.155 16.829 1.00 79.88 258 LYS A O 1
ATOM 2052 N N . ILE A 1 259 ? -14.189 -5.254 16.876 1.00 76.94 259 ILE A N 1
ATOM 2053 C CA . ILE A 1 259 ? -14.003 -4.225 17.915 1.00 76.94 259 ILE A CA 1
ATOM 2054 C C . ILE A 1 259 ? -14.586 -2.885 17.451 1.00 76.94 259 ILE A C 1
ATOM 2056 O O . ILE A 1 259 ? -15.291 -2.219 18.204 1.00 76.94 259 ILE A O 1
ATOM 2060 N N . MET A 1 260 ? -14.341 -2.519 16.193 1.00 79.81 260 MET A N 1
ATOM 2061 C CA . MET A 1 260 ? -14.817 -1.275 15.583 1.00 79.81 260 MET A CA 1
ATOM 2062 C C . MET A 1 260 ? -16.271 -1.351 15.096 1.00 79.81 260 MET A C 1
ATOM 2064 O O . MET A 1 260 ? -16.775 -0.368 14.563 1.00 79.81 260 MET A O 1
ATOM 2068 N N . LYS A 1 261 ? -16.945 -2.498 15.270 1.00 83.94 261 LYS A N 1
ATOM 2069 C CA . LYS A 1 261 ? -18.317 -2.765 14.802 1.00 83.94 261 LYS A CA 1
ATOM 2070 C C . LYS A 1 261 ? -18.522 -2.483 13.306 1.00 83.94 261 LYS A C 1
ATOM 2072 O O . LYS A 1 261 ? -19.604 -2.085 12.887 1.00 83.94 261 LYS A O 1
ATOM 2077 N N . VAL A 1 262 ? -17.491 -2.710 12.492 1.00 82.31 262 VAL A N 1
ATOM 2078 C CA . VAL A 1 262 ? -17.580 -2.592 11.033 1.00 82.31 262 VAL A CA 1
ATOM 2079 C C . VAL A 1 262 ? -18.041 -3.924 10.455 1.00 82.31 262 VAL A C 1
ATOM 2081 O O . VAL A 1 262 ? -17.368 -4.947 10.600 1.00 82.31 262 VAL A O 1
ATOM 2084 N N . GLU A 1 263 ? -19.179 -3.914 9.766 1.00 82.69 263 GLU A N 1
ATOM 2085 C CA . GLU A 1 263 ? -19.668 -5.087 9.045 1.00 82.69 263 GLU A CA 1
ATOM 2086 C C . GLU A 1 263 ? -18.844 -5.325 7.774 1.00 82.69 263 GLU A C 1
ATOM 2088 O O . GLU A 1 263 ? -18.893 -4.550 6.817 1.00 82.69 263 GLU A O 1
ATOM 2093 N N . LEU A 1 264 ? -18.082 -6.421 7.762 1.00 78.38 264 LEU A N 1
ATOM 2094 C CA . LEU A 1 264 ? -17.342 -6.857 6.581 1.00 78.38 264 LEU A CA 1
ATOM 2095 C C . LEU A 1 264 ? -18.274 -7.572 5.585 1.00 78.38 264 LEU A C 1
ATOM 2097 O O . LEU A 1 264 ? -19.126 -8.360 6.010 1.00 78.38 264 LEU A O 1
ATOM 2101 N N . PRO A 1 265 ? -18.086 -7.385 4.264 1.00 75.88 265 PRO A N 1
ATOM 2102 C CA . PRO A 1 265 ? -18.912 -8.032 3.248 1.00 75.88 265 PRO A CA 1
ATOM 2103 C C . PRO A 1 265 ? -18.961 -9.562 3.377 1.00 75.88 265 PRO A C 1
ATOM 2105 O O . PRO A 1 265 ? -17.954 -10.231 3.634 1.00 75.88 265 PRO A O 1
ATOM 2108 N N . ALA A 1 266 ? -20.136 -10.146 3.126 1.00 75.75 266 ALA A N 1
ATOM 2109 C CA . ALA A 1 266 ? -20.365 -11.593 3.229 1.00 75.75 266 ALA A CA 1
ATOM 2110 C C . ALA A 1 266 ? -19.507 -12.423 2.252 1.00 75.75 266 ALA A C 1
ATOM 2112 O O . ALA A 1 266 ? -19.198 -13.591 2.509 1.00 75.75 266 ALA A O 1
ATOM 2113 N N . SER A 1 267 ? -19.121 -11.835 1.117 1.00 72.62 267 SER A N 1
ATOM 2114 C CA . SER A 1 267 ? -18.154 -12.403 0.169 1.00 72.62 267 SER A CA 1
ATOM 2115 C C . SER A 1 267 ? -16.811 -12.679 0.840 1.00 72.62 267 SER A C 1
ATOM 2117 O O . SER A 1 267 ? -16.212 -13.723 0.591 1.00 72.62 267 SER A O 1
ATOM 2119 N N . VAL A 1 268 ? -16.376 -11.792 1.735 1.00 71.06 268 VAL A N 1
ATOM 2120 C CA . VAL A 1 268 ? -15.096 -11.906 2.422 1.00 71.06 268 VAL A CA 1
ATOM 2121 C C . VAL A 1 268 ? -15.230 -12.667 3.724 1.00 71.06 268 VAL A C 1
ATOM 2123 O O . VAL A 1 268 ? -14.350 -13.453 4.015 1.00 71.06 268 VAL A O 1
ATOM 2126 N N . MET A 1 269 ? -16.344 -12.588 4.452 1.00 74.00 269 MET A N 1
ATOM 2127 C CA . MET A 1 269 ? -16.540 -13.379 5.682 1.00 74.00 269 MET A CA 1
ATOM 2128 C C . MET A 1 269 ? -16.583 -14.904 5.461 1.00 74.00 269 MET A C 1
ATOM 2130 O O . MET A 1 269 ? -16.303 -15.673 6.383 1.00 74.00 269 MET A O 1
ATOM 2134 N N . ARG A 1 270 ? -16.882 -15.364 4.239 1.00 67.19 270 ARG A N 1
ATOM 2135 C CA . ARG A 1 270 ? -16.792 -16.788 3.857 1.00 67.19 270 ARG A CA 1
ATOM 2136 C C . ARG A 1 270 ? -15.352 -17.259 3.626 1.00 67.19 270 ARG A C 1
ATOM 2138 O O . ARG A 1 270 ? -15.048 -18.437 3.828 1.00 67.19 270 ARG A O 1
ATOM 2145 N N . LEU A 1 271 ? -14.460 -16.346 3.244 1.00 67.50 271 LEU A N 1
ATOM 2146 C CA . LEU A 1 271 ? -13.079 -16.667 2.897 1.00 67.50 271 LEU A CA 1
ATOM 2147 C C . LEU A 1 271 ? -12.244 -17.106 4.111 1.00 67.50 271 LEU A C 1
ATOM 2149 O O . LEU A 1 271 ? -11.571 -18.116 3.971 1.00 67.50 271 LEU A O 1
ATOM 2153 N N . PRO A 1 272 ? -12.310 -16.492 5.311 1.00 62.88 272 PRO A N 1
ATOM 2154 C CA . PRO A 1 272 ? -11.595 -16.962 6.490 1.00 62.88 272 PRO A CA 1
ATOM 2155 C C . PRO A 1 272 ? -11.916 -18.400 6.866 1.00 62.88 272 PRO A C 1
ATOM 2157 O O . PRO A 1 272 ? -11.006 -19.112 7.246 1.00 62.88 272 PRO A O 1
ATOM 2160 N N . ARG A 1 273 ? -13.169 -18.860 6.731 1.00 61.28 273 ARG A N 1
ATOM 2161 C CA . ARG A 1 273 ? -13.513 -20.273 6.981 1.00 61.28 273 ARG A CA 1
ATOM 2162 C C . ARG A 1 273 ? -12.829 -21.194 5.974 1.00 61.28 273 ARG A C 1
ATOM 2164 O O . ARG A 1 273 ? -12.197 -22.164 6.359 1.00 61.28 273 ARG A O 1
ATOM 2171 N N . THR A 1 274 ? -12.852 -20.802 4.704 1.00 58.94 274 THR A N 1
ATOM 2172 C CA . THR A 1 274 ? -12.187 -21.537 3.619 1.00 58.94 274 THR A CA 1
ATOM 2173 C C . THR A 1 274 ? -10.660 -21.543 3.795 1.00 58.94 274 THR A C 1
ATOM 2175 O O . THR A 1 274 ? -10.007 -22.567 3.637 1.00 58.94 274 THR A O 1
ATOM 2178 N N . VAL A 1 275 ? -10.066 -20.410 4.176 1.00 60.72 275 VAL A N 1
ATOM 2179 C CA . VAL A 1 275 ? -8.632 -20.290 4.479 1.00 60.72 275 VAL A CA 1
ATOM 2180 C C . VAL A 1 275 ? -8.287 -21.061 5.755 1.00 60.72 275 VAL A C 1
ATOM 2182 O O . VAL A 1 275 ? -7.222 -21.666 5.812 1.00 60.72 275 VAL A O 1
ATOM 2185 N N . ALA A 1 276 ? -9.184 -21.113 6.743 1.00 60.53 276 ALA A N 1
ATOM 2186 C CA . ALA A 1 276 ? -9.009 -21.923 7.942 1.00 60.53 276 ALA A CA 1
ATOM 2187 C C . ALA A 1 276 ? -8.939 -23.412 7.611 1.00 60.53 276 ALA A C 1
ATOM 2189 O O . ALA A 1 276 ? -8.036 -24.110 8.066 1.00 60.53 276 ALA A O 1
ATOM 2190 N N . GLU A 1 277 ? -9.865 -23.869 6.774 1.00 55.84 277 GLU A N 1
ATOM 2191 C CA . GLU A 1 277 ? -9.951 -25.248 6.302 1.00 55.84 277 GLU A CA 1
ATOM 2192 C C . GLU A 1 277 ? -8.734 -25.638 5.448 1.00 55.84 277 GLU A C 1
ATOM 2194 O O . GLU A 1 277 ? -8.222 -26.747 5.583 1.00 55.84 277 GLU A O 1
ATOM 2199 N N . ILE A 1 278 ? -8.228 -24.723 4.612 1.00 53.94 278 ILE A N 1
ATOM 2200 C CA . ILE A 1 278 ? -7.079 -24.972 3.724 1.00 53.94 278 ILE A CA 1
ATOM 2201 C C . ILE A 1 278 ? -5.732 -24.838 4.455 1.00 53.94 278 ILE A C 1
ATOM 2203 O O . ILE A 1 278 ? -4.793 -25.574 4.155 1.00 53.94 278 ILE A O 1
ATOM 2207 N N . ALA A 1 279 ? -5.598 -23.882 5.379 1.00 52.31 279 ALA A N 1
ATOM 2208 C CA . ALA A 1 279 ? -4.301 -23.423 5.884 1.00 52.31 279 ALA A CA 1
ATOM 2209 C C . ALA A 1 279 ? -4.181 -23.344 7.419 1.00 52.31 279 ALA A C 1
ATOM 2211 O O . ALA A 1 279 ? -3.053 -23.309 7.921 1.00 52.31 279 ALA A O 1
ATOM 2212 N N . TRP A 1 280 ? -5.287 -23.315 8.176 1.00 55.56 280 TRP A N 1
ATOM 2213 C CA . TRP A 1 280 ? -5.304 -23.182 9.648 1.00 55.56 280 TRP A CA 1
ATOM 2214 C C . TRP A 1 280 ? -5.759 -24.457 10.364 1.00 55.56 280 TRP A C 1
ATOM 2216 O O . TRP A 1 280 ? -6.472 -24.373 11.362 1.00 55.56 280 TRP A O 1
ATOM 2226 N N . GLY A 1 281 ? -5.331 -25.635 9.886 1.00 44.09 281 GLY A N 1
ATOM 2227 C CA . GLY A 1 281 ? -5.560 -26.911 10.576 1.00 44.09 281 GLY A CA 1
ATOM 2228 C C . GLY A 1 281 ? -5.406 -26.764 12.097 1.00 44.09 281 GLY A C 1
ATOM 2229 O O . GLY A 1 281 ? -4.477 -26.096 12.551 1.00 44.09 281 GLY A O 1
ATOM 2230 N N . THR A 1 282 ? -6.354 -27.349 12.838 1.00 40.00 282 THR A N 1
ATOM 2231 C CA . THR A 1 282 ? -6.829 -27.101 14.224 1.00 40.00 282 THR A CA 1
ATOM 2232 C C . THR A 1 282 ? -5.800 -27.058 15.375 1.00 40.00 282 THR A C 1
ATOM 2234 O O . THR A 1 282 ? -6.153 -27.283 16.531 1.00 40.00 282 THR A O 1
ATOM 2237 N N . ARG A 1 283 ? -4.517 -26.784 15.123 1.00 40.81 283 ARG A N 1
ATOM 2238 C CA . ARG A 1 283 ? -3.453 -26.859 16.131 1.00 40.81 283 ARG A CA 1
ATOM 2239 C C . ARG A 1 283 ? -2.223 -25.970 15.897 1.00 40.81 283 ARG A C 1
ATOM 2241 O O . ARG A 1 283 ? -1.205 -26.196 16.546 1.00 40.81 283 ARG A O 1
ATOM 2248 N N . ASN A 1 284 ? -2.293 -24.975 15.011 1.00 43.41 284 ASN A N 1
ATOM 2249 C CA . ASN A 1 284 ? -1.120 -24.181 14.608 1.00 43.41 284 ASN A CA 1
ATOM 2250 C C . ASN A 1 284 ? -0.997 -22.782 15.239 1.00 43.41 284 ASN A C 1
ATOM 2252 O O . ASN A 1 284 ? -0.182 -21.988 14.774 1.00 43.41 284 ASN A O 1
ATOM 2256 N N . ASP A 1 285 ? -1.679 -22.506 16.354 1.00 44.25 285 ASP A N 1
ATOM 2257 C CA . ASP A 1 285 ? -1.384 -21.311 17.172 1.00 44.25 285 ASP A CA 1
ATOM 2258 C C . ASP A 1 285 ? 0.073 -21.314 17.683 1.00 44.25 285 ASP A C 1
ATOM 2260 O O . ASP A 1 285 ? 0.639 -20.272 17.983 1.00 44.25 285 ASP A O 1
ATOM 2264 N N . ARG A 1 286 ? 0.725 -22.489 17.708 1.00 41.12 286 ARG A N 1
ATOM 2265 C CA . ARG A 1 286 ? 2.125 -22.676 18.127 1.00 41.12 286 ARG A CA 1
ATOM 2266 C C . ARG A 1 286 ? 3.174 -22.499 17.021 1.00 41.12 286 ARG A C 1
ATOM 2268 O O . ARG A 1 286 ? 4.356 -22.671 17.303 1.00 41.12 286 ARG A O 1
ATOM 2275 N N . SER A 1 287 ? 2.784 -22.241 15.769 1.00 42.47 287 SER A N 1
ATOM 2276 C CA . SER A 1 287 ? 3.733 -22.186 14.640 1.00 42.47 287 SER A CA 1
ATOM 2277 C C . SER A 1 287 ? 3.740 -20.852 13.890 1.00 42.47 287 SER A C 1
ATOM 2279 O O . SER A 1 287 ? 4.260 -20.786 12.772 1.00 42.47 287 SER A O 1
ATOM 2281 N N . LEU A 1 288 ? 3.162 -19.791 14.453 1.00 45.78 288 LEU A N 1
ATOM 2282 C CA . LEU A 1 288 ? 3.163 -18.452 13.858 1.00 45.78 288 LEU A CA 1
ATOM 2283 C C . LEU A 1 288 ? 4.453 -17.687 14.196 1.00 45.78 288 LEU A C 1
ATOM 2285 O O . LEU A 1 288 ? 4.408 -16.486 14.443 1.00 45.78 288 LEU A O 1
ATOM 2289 N N . SER A 1 289 ? 5.617 -18.348 14.149 1.00 41.31 289 SER A N 1
ATOM 2290 C CA . SER A 1 289 ? 6.896 -17.680 14.399 1.00 41.31 289 SER A CA 1
ATOM 2291 C C . SER A 1 289 ? 7.217 -16.760 13.220 1.00 41.31 289 SER A C 1
ATOM 2293 O O . SER A 1 289 ? 7.881 -17.135 12.253 1.00 41.31 289 SER A O 1
ATOM 2295 N N . SER A 1 290 ? 6.664 -15.548 13.245 1.00 43.81 290 SER A N 1
ATOM 2296 C CA . SER A 1 290 ? 6.881 -14.537 12.220 1.00 43.81 290 SER A CA 1
ATOM 2297 C C . SER A 1 290 ? 7.931 -13.547 12.705 1.00 43.81 290 SER A C 1
ATOM 2299 O O . SER A 1 290 ? 7.619 -12.469 13.209 1.00 43.81 290 SER A O 1
ATOM 2301 N N . SER A 1 291 ? 9.206 -13.883 12.529 1.00 36.97 291 SER A N 1
ATOM 2302 C CA . SER A 1 291 ? 10.244 -12.858 12.470 1.00 36.97 291 SER A CA 1
ATOM 2303 C C . SER A 1 291 ? 10.208 -12.225 11.080 1.00 36.97 291 SER A C 1
ATOM 2305 O O . SER A 1 291 ? 10.911 -12.673 10.175 1.00 36.97 291 SER A O 1
ATOM 2307 N N . TYR A 1 292 ? 9.371 -11.204 10.880 1.00 38.31 292 TYR A N 1
ATOM 2308 C CA . TYR A 1 292 ? 9.589 -10.313 9.741 1.00 38.31 292 TYR A CA 1
ATOM 2309 C C . TYR A 1 292 ? 10.861 -9.507 10.025 1.00 38.31 292 TYR A C 1
ATOM 2311 O O . TYR A 1 292 ? 11.019 -9.028 11.155 1.00 38.31 292 TYR A O 1
ATOM 2319 N N . PRO A 1 293 ? 11.768 -9.318 9.054 1.00 36.75 293 PRO A N 1
ATOM 2320 C CA . PRO A 1 293 ? 12.771 -8.277 9.159 1.00 36.75 293 PRO A CA 1
ATOM 2321 C C . PRO A 1 293 ? 12.032 -6.938 9.132 1.00 36.75 293 PRO A C 1
ATOM 2323 O O . PRO A 1 293 ? 11.781 -6.353 8.082 1.00 36.75 293 PRO A O 1
ATOM 2326 N N . ASN A 1 294 ? 11.626 -6.453 10.302 1.00 40.59 294 ASN A N 1
ATOM 2327 C CA . ASN A 1 294 ? 11.341 -5.043 10.445 1.00 40.59 294 ASN A CA 1
ATOM 2328 C C . ASN A 1 294 ? 12.699 -4.342 10.343 1.00 40.59 294 ASN A C 1
ATOM 2330 O O . ASN A 1 294 ? 13.461 -4.320 11.308 1.00 40.59 294 ASN A O 1
ATOM 2334 N N . TYR A 1 295 ? 13.034 -3.818 9.165 1.00 37.91 295 TYR A N 1
ATOM 2335 C CA . TYR A 1 295 ? 14.273 -3.062 8.965 1.00 37.9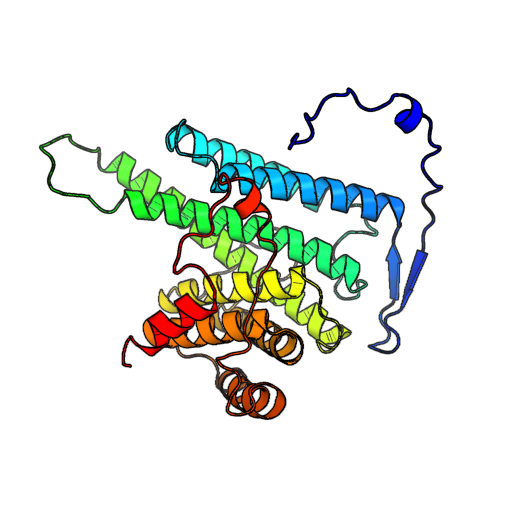1 295 TYR A CA 1
ATOM 2336 C C . TYR A 1 295 ? 14.369 -1.848 9.910 1.00 37.91 295 TYR A C 1
ATOM 2338 O O . TYR A 1 295 ? 15.471 -1.361 10.150 1.00 37.91 295 TYR A O 1
ATOM 2346 N N . ALA A 1 296 ? 13.259 -1.420 10.527 1.00 38.47 296 ALA A N 1
ATOM 2347 C CA . ALA A 1 296 ? 13.260 -0.425 11.591 1.00 38.47 296 ALA A CA 1
ATOM 2348 C C . ALA A 1 296 ? 13.628 -0.959 12.990 1.00 38.47 296 ALA A C 1
ATOM 2350 O O . ALA A 1 296 ? 14.125 -0.189 13.807 1.00 38.47 296 ALA A O 1
ATOM 2351 N N . LEU A 1 297 ? 13.486 -2.263 13.280 1.00 37.28 297 LEU A N 1
ATOM 2352 C CA . LEU A 1 297 ? 13.970 -2.845 14.550 1.00 37.28 297 LEU A CA 1
ATOM 2353 C C . LEU A 1 297 ? 15.501 -2.773 14.665 1.00 37.28 297 LEU A C 1
ATOM 2355 O O . LEU A 1 297 ? 16.040 -2.755 15.769 1.00 37.28 297 LEU A O 1
ATOM 2359 N N . VAL A 1 298 ? 16.207 -2.707 13.532 1.00 39.56 298 VAL A N 1
ATOM 2360 C CA . VAL A 1 298 ? 17.663 -2.507 13.502 1.00 39.56 298 VAL A CA 1
ATOM 2361 C C . VAL A 1 298 ? 18.033 -1.054 13.841 1.00 39.56 298 VAL A C 1
ATOM 2363 O O . VAL A 1 298 ? 19.098 -0.823 14.409 1.00 39.56 298 VAL A O 1
ATOM 2366 N N . ALA A 1 299 ? 17.154 -0.085 13.558 1.00 41.66 299 ALA A N 1
ATOM 2367 C CA . ALA A 1 299 ? 17.378 1.329 13.869 1.00 41.66 299 ALA A CA 1
ATOM 2368 C C . ALA A 1 299 ? 17.141 1.660 15.357 1.00 41.66 299 ALA A C 1
ATOM 2370 O O . ALA A 1 299 ? 17.835 2.507 15.912 1.00 41.66 299 ALA A O 1
ATOM 2371 N N . ALA A 1 300 ? 16.241 0.941 16.034 1.00 41.91 300 ALA A N 1
ATOM 2372 C CA . ALA A 1 300 ? 15.840 1.206 17.421 1.00 41.91 300 ALA A CA 1
ATOM 2373 C C . ALA A 1 300 ? 16.768 0.595 18.501 1.00 41.91 300 ALA A C 1
ATOM 2375 O O . ALA A 1 300 ? 16.293 0.184 19.554 1.00 41.91 300 ALA A O 1
ATOM 2376 N N . LYS A 1 301 ? 18.084 0.483 18.243 1.00 39.28 301 LYS A N 1
ATOM 2377 C CA . LYS A 1 301 ? 19.086 -0.071 19.187 1.00 39.28 301 LYS A CA 1
ATOM 2378 C C . LYS A 1 301 ? 18.619 -1.345 19.923 1.00 39.28 301 LYS A C 1
ATOM 2380 O O . LYS A 1 301 ? 18.571 -1.396 21.143 1.00 39.28 301 LYS A O 1
ATOM 2385 N N . GLY A 1 302 ? 18.363 -2.407 19.160 1.00 41.78 302 GLY A N 1
ATOM 2386 C CA . GLY A 1 302 ? 18.622 -3.785 19.593 1.00 41.78 302 GLY A CA 1
ATOM 2387 C C . GLY A 1 302 ? 18.029 -4.225 20.936 1.00 41.78 302 GLY A C 1
ATOM 2388 O O . GLY A 1 302 ? 18.764 -4.564 21.857 1.00 41.78 302 GLY A O 1
ATOM 2389 N N . GLY A 1 303 ? 16.709 -4.351 20.989 1.00 40.41 303 GLY A N 1
ATOM 2390 C CA . GLY A 1 303 ? 16.003 -5.226 21.921 1.00 40.41 303 GLY A CA 1
ATOM 2391 C C . GLY A 1 303 ? 14.632 -5.535 21.334 1.00 40.41 303 GLY A C 1
ATOM 2392 O O . GLY A 1 303 ? 13.972 -4.619 20.857 1.00 40.41 303 GLY A O 1
ATOM 2393 N N . ARG A 1 304 ? 14.210 -6.807 21.297 1.00 46.25 304 ARG A N 1
ATOM 2394 C CA . ARG A 1 304 ? 12.795 -7.143 21.069 1.00 46.25 304 ARG A CA 1
ATOM 2395 C C . ARG A 1 304 ? 12.064 -6.802 22.369 1.00 46.25 304 ARG A C 1
ATOM 2397 O O . ARG A 1 304 ? 12.337 -7.483 23.355 1.00 46.25 304 ARG A O 1
ATOM 2404 N N . PRO A 1 305 ? 11.184 -5.793 22.420 1.00 44.94 305 PRO A N 1
ATOM 2405 C CA . PRO A 1 305 ? 10.351 -5.598 23.596 1.00 44.94 305 PRO A CA 1
ATOM 2406 C C . PRO A 1 305 ? 9.418 -6.808 23.710 1.00 44.94 305 PRO A C 1
ATOM 2408 O O . PRO A 1 305 ? 8.789 -7.195 22.721 1.00 44.94 305 PRO A O 1
ATOM 2411 N N . GLU A 1 306 ? 9.369 -7.435 24.884 1.00 40.78 306 GLU A N 1
ATOM 2412 C CA . GLU A 1 306 ? 8.418 -8.510 25.183 1.00 40.78 306 GLU A CA 1
ATOM 2413 C C . GLU A 1 306 ? 6.985 -8.021 24.905 1.00 40.78 306 GLU A C 1
ATOM 2415 O O . GLU A 1 306 ? 6.598 -6.917 25.301 1.00 40.78 306 GLU A O 1
ATOM 2420 N N . GLY A 1 307 ? 6.182 -8.817 24.196 1.00 43.62 307 GLY A N 1
ATOM 2421 C CA . GLY A 1 307 ? 4.793 -8.476 23.886 1.00 43.62 307 GLY A CA 1
ATOM 2422 C C . GLY A 1 307 ? 4.533 -7.751 22.560 1.00 43.62 307 GLY A C 1
ATOM 2423 O O . GLY A 1 307 ? 3.432 -7.211 22.415 1.00 43.62 307 GLY A O 1
ATOM 2424 N N . LEU A 1 308 ? 5.498 -7.720 21.632 1.00 51.03 308 LEU A N 1
ATOM 2425 C CA . LEU A 1 308 ? 5.364 -7.152 20.275 1.00 51.03 308 LEU A CA 1
ATOM 2426 C C . LEU A 1 308 ? 5.462 -8.194 19.154 1.00 51.03 308 LEU A C 1
ATOM 2428 O O . LEU A 1 308 ? 5.418 -7.835 17.972 1.00 51.03 308 LEU A O 1
ATOM 2432 N N . THR A 1 309 ? 5.605 -9.480 19.475 1.00 53.03 309 THR A N 1
ATOM 2433 C CA . THR A 1 309 ? 5.444 -10.507 18.443 1.00 53.03 309 THR A CA 1
ATOM 2434 C C . THR A 1 309 ? 3.973 -10.601 18.034 1.00 53.03 309 THR A C 1
ATOM 2436 O O . THR A 1 309 ? 3.067 -10.375 18.836 1.00 53.03 309 THR A O 1
ATOM 2439 N N . MET A 1 310 ? 3.723 -10.927 16.763 1.00 53.47 310 MET A N 1
ATOM 2440 C CA . MET A 1 310 ? 2.366 -11.159 16.254 1.00 53.47 310 MET A CA 1
ATOM 2441 C C . MET A 1 310 ? 1.630 -12.203 17.111 1.00 53.47 310 MET A C 1
ATOM 2443 O O . MET A 1 310 ? 0.448 -12.042 17.381 1.00 53.47 310 MET A O 1
ATOM 2447 N N . GLU A 1 311 ? 2.341 -13.228 17.587 1.00 54.03 311 GLU A N 1
ATOM 2448 C CA . GLU A 1 311 ? 1.829 -14.268 18.487 1.00 54.03 311 GLU A CA 1
ATOM 2449 C C . GLU A 1 311 ? 1.357 -13.680 19.822 1.00 54.03 311 GLU A C 1
ATOM 2451 O O . GLU A 1 311 ? 0.195 -13.843 20.180 1.00 54.03 311 GLU A O 1
ATOM 2456 N N . GLU A 1 312 ? 2.202 -12.913 20.516 1.00 57.28 312 GLU A N 1
ATOM 2457 C CA . GLU A 1 312 ? 1.841 -12.288 21.796 1.00 57.28 312 GLU A CA 1
ATOM 2458 C C . GLU A 1 312 ? 0.710 -11.259 21.651 1.00 57.28 312 GLU A C 1
ATOM 2460 O O . GLU A 1 312 ? -0.112 -11.120 22.555 1.00 57.28 312 GLU A O 1
ATOM 2465 N N . LEU A 1 313 ? 0.643 -10.531 20.529 1.00 57.94 313 LEU A N 1
ATOM 2466 C CA . LEU A 1 313 ? -0.468 -9.617 20.236 1.00 57.94 313 LEU A CA 1
ATOM 2467 C C . LEU A 1 313 ? -1.771 -10.387 19.994 1.00 57.94 313 LEU A C 1
ATOM 2469 O O . LEU A 1 313 ? -2.819 -10.008 20.521 1.00 57.94 313 LEU A O 1
ATOM 2473 N N . LEU A 1 314 ? -1.713 -11.484 19.236 1.00 55.41 314 LEU A N 1
ATOM 2474 C CA . LEU A 1 314 ? -2.871 -12.338 18.981 1.00 55.41 314 LEU A CA 1
ATOM 2475 C C . LEU A 1 314 ? -3.363 -13.040 20.252 1.00 55.41 314 LEU A C 1
ATOM 2477 O O . LEU A 1 314 ? -4.585 -13.133 20.407 1.00 55.41 314 LEU A O 1
ATOM 2481 N N . ASP A 1 315 ? -2.451 -13.447 21.143 1.00 59.44 315 ASP A N 1
ATOM 2482 C CA . ASP A 1 315 ? -2.736 -14.042 22.457 1.00 59.44 315 ASP A CA 1
ATOM 2483 C C . ASP A 1 315 ? -3.288 -13.016 23.455 1.00 59.44 315 ASP A C 1
ATOM 2485 O O . ASP A 1 315 ? -4.302 -13.249 24.115 1.00 59.44 315 ASP A O 1
ATOM 2489 N N . LYS A 1 316 ? -2.706 -11.814 23.532 1.00 57.41 316 LYS A N 1
ATOM 2490 C CA . LYS A 1 316 ? -3.305 -10.712 24.310 1.00 57.41 316 LYS A CA 1
ATOM 2491 C C . LYS A 1 316 ? -4.729 -10.424 23.836 1.00 57.41 316 LYS A C 1
ATOM 2493 O O . LYS A 1 316 ? -5.617 -10.190 24.649 1.00 57.41 316 LYS A O 1
ATOM 2498 N N . TRP A 1 317 ? -4.969 -10.495 22.529 1.00 51.22 317 TRP A N 1
ATOM 2499 C CA . TRP A 1 317 ? -6.291 -10.307 21.935 1.00 51.22 317 TRP A CA 1
ATOM 2500 C C . TRP A 1 317 ? -7.182 -11.555 21.927 1.00 51.22 317 TRP A C 1
ATOM 2502 O O . TRP A 1 317 ? -8.321 -11.457 21.478 1.00 51.22 317 TRP A O 1
ATOM 2512 N N . SER A 1 318 ? -6.699 -12.744 22.291 1.00 50.72 318 SER A N 1
ATOM 2513 C CA . SER A 1 318 ? -7.553 -13.922 22.524 1.00 50.72 318 SER A CA 1
ATOM 2514 C C . SER A 1 318 ? -8.041 -13.951 23.975 1.00 50.72 318 SER A C 1
ATOM 2516 O O . SER A 1 318 ? -9.165 -14.374 24.226 1.00 50.72 318 SER A O 1
ATOM 2518 N N . ASN A 1 319 ? -7.236 -13.409 24.896 1.00 47.16 319 ASN A N 1
ATOM 2519 C CA . ASN A 1 319 ? -7.552 -13.258 26.319 1.00 47.16 319 ASN A CA 1
ATOM 2520 C C . ASN A 1 319 ? -8.459 -12.061 26.641 1.00 47.16 319 ASN A C 1
ATOM 2522 O O . ASN A 1 319 ? -9.062 -12.017 27.712 1.00 47.16 319 ASN A O 1
ATOM 2526 N N . LEU A 1 320 ? -8.587 -11.096 25.726 1.00 40.97 320 LEU A N 1
ATOM 2527 C CA . LEU A 1 320 ? -9.693 -10.141 25.744 1.00 40.97 320 LEU A CA 1
ATOM 2528 C C . LEU A 1 320 ? -10.952 -10.907 25.333 1.00 40.97 320 LEU A C 1
ATOM 2530 O O . LEU A 1 320 ? -11.272 -10.992 24.149 1.00 40.97 320 LEU A O 1
ATOM 2534 N N . SER A 1 321 ? -11.608 -11.529 26.312 1.00 32.53 321 SER A N 1
ATOM 2535 C CA . SER A 1 321 ? -12.880 -12.224 26.133 1.00 32.53 321 SER A CA 1
ATOM 2536 C C . SER A 1 321 ? -13.867 -11.322 25.393 1.00 32.53 321 SER A C 1
ATOM 2538 O O . SER A 1 321 ? -14.253 -10.268 25.905 1.00 32.53 321 SER A O 1
ATOM 2540 N N . ILE A 1 322 ? -14.209 -11.762 24.183 1.00 35.66 322 ILE A N 1
ATOM 2541 C CA . ILE A 1 322 ? -15.334 -11.322 23.354 1.00 35.66 322 ILE A CA 1
ATOM 2542 C C . ILE A 1 322 ? -16.593 -12.013 23.867 1.00 35.66 322 ILE A C 1
ATOM 2544 O O . ILE A 1 322 ? -16.508 -13.242 24.096 1.00 35.66 322 ILE A O 1
#

Foldseek 3Di:
DDDDDPDDDDDCVVVVPPQPPFDWDKDALPPLDGFIAIATDSLLVVLVVVLVVLLVLLLCLVQPDPPDPPVPNVVSLVVSLVSLLCSLVVRDPRLHDDLRDDPVSLLSVLSSLLSLLCSLQVNLVVLVVVLPDPDPPDDDCPDPVVSVVSNVSSVVSLLSSQLSLQLLLLSLVSVCVRRVLPDDDPSLLSSLLSSLVSLLVVQLVPDPFDARPCVRDVGDGDRDSLSSNLSSLVSLLSNVLPDLVSVLSSVVSVLVSVVSVPDHDPVNVVSVVVSCVRHVPPPCLVPSPDPDPPVSCVVNPDDDPPQPPSSSVVVVSVVPDD

InterPro domains:
  IPR053187 Notoamide biosynthesis regulator [PTHR47256] (27-322)

Radius of gyration: 21.51 Å; chains: 1; bounding box: 57×57×58 Å

Sequence (322 aa):
MGLMKASSSIDRRLAIVPFMPDRLFSWTARPFGFASARYRGNVLFRERCMLTRLTHDLNQLLFTEDGDGMRSLVPAALSLRERLYDWYEGLTSDLKYDMRLPAFLHEIHCEYFCVRMTLASTTGARLKSQNIPSEPRSSERHNDAEADAEHFKAAYWSSEAADLALKAAKILENYRSVYGLKVVLPFIFQAATTASFILLDHCSRETGPRRPNDELHSIEAFEEPRSGLEESFRCLLGVATQVSIARGAALMVLKTAKIMKVELPASVMRLPRTVAEIAWGTRNDRSLSSSYPNYALVAAKGGRPEGLTMEELLDKWSNLSI

Secondary structure (DSSP, 8-state):
-----------GGGGSS------EEEEE-TTT-S-EEEEEHHHHHHHHHHHHHHHHHHHHHHHS-SSS-TTTHHHHHHHHHHHHHHHHHT--TTTS--TT--HHHHHHHHHHHHHHHHHHHHHHHHHHHHTS--S--------HHHHHHHHHHHHHHHHHHHHHHHHHHHHHHHHHHHHTT-S--HHHHHHHHHHHHHHHHHHTTTPPP----TTS-SSPPPSSHHHHHHHHHHHHHHHHHH-HHHHHHHHHHHHHHHHTT----HHHHHHHHHHHHHH--TTGGG--------TTTTTTTS---TT-SHHHHHHHHHHS--

pLDDT: mean 73.54, std 19.25, range [29.5, 96.38]